Protein AF-A0A4U0XQZ5-F1 (afdb_monomer_lite)

Structure (mmCIF, N/CA/C/O backbone):
data_AF-A0A4U0XQZ5-F1
#
_entry.id   AF-A0A4U0XQZ5-F1
#
loop_
_atom_site.group_PDB
_atom_site.id
_atom_site.type_symbol
_atom_site.label_atom_id
_atom_site.label_alt_id
_atom_site.label_comp_id
_atom_site.label_asym_id
_atom_site.label_entity_id
_atom_site.label_seq_id
_atom_site.pdbx_PDB_ins_code
_atom_site.Cartn_x
_atom_site.Cartn_y
_atom_site.Cartn_z
_atom_site.occupancy
_atom_site.B_iso_or_equiv
_atom_site.auth_seq_id
_atom_site.auth_comp_id
_atom_site.auth_asym_id
_atom_site.auth_atom_id
_atom_site.pdbx_PDB_model_num
ATOM 1 N N . MET A 1 1 ? -35.070 -26.611 -81.012 1.00 46.72 1 MET A N 1
ATOM 2 C CA . MET A 1 1 ? -34.513 -25.276 -80.705 1.00 46.72 1 MET A CA 1
ATOM 3 C C . MET A 1 1 ? -33.963 -25.314 -79.289 1.00 46.72 1 MET A C 1
ATOM 5 O O . MET A 1 1 ? -34.609 -25.891 -78.426 1.00 46.72 1 MET A O 1
ATOM 9 N N . LEU A 1 2 ? -32.734 -24.833 -79.102 1.00 50.69 2 LEU A N 1
ATOM 10 C CA . LEU A 1 2 ? -31.907 -25.028 -77.909 1.00 50.69 2 LEU A CA 1
ATOM 11 C C . LEU A 1 2 ? -32.452 -24.249 -76.700 1.00 50.69 2 LEU A C 1
ATOM 13 O O . LEU A 1 2 ? -32.506 -23.024 -76.743 1.00 50.69 2 LEU A O 1
ATOM 17 N N . ALA A 1 3 ? -32.804 -24.942 -75.615 1.00 57.00 3 ALA A N 1
ATOM 18 C CA . ALA A 1 3 ? -33.006 -24.306 -74.317 1.00 57.00 3 ALA A CA 1
ATOM 19 C C . ALA A 1 3 ? -31.631 -24.125 -73.657 1.00 57.00 3 ALA A C 1
ATOM 21 O O . ALA A 1 3 ? -30.971 -25.090 -73.276 1.00 57.00 3 ALA A O 1
ATOM 22 N N . SER A 1 4 ? -31.164 -22.880 -73.602 1.00 61.91 4 SER A N 1
ATOM 23 C CA . SER A 1 4 ? -29.885 -22.492 -73.014 1.00 61.91 4 SER A CA 1
ATOM 24 C C . SER A 1 4 ? -29.875 -22.752 -71.507 1.00 61.91 4 SER A C 1
ATOM 26 O O . SER A 1 4 ? -30.567 -22.073 -70.749 1.00 61.91 4 SER A O 1
ATOM 28 N N . ASN A 1 5 ? -29.048 -23.702 -71.085 1.00 66.06 5 ASN A N 1
ATOM 29 C CA . ASN A 1 5 ? -28.718 -23.948 -69.690 1.00 66.06 5 ASN A CA 1
ATOM 30 C C . ASN A 1 5 ? -27.778 -22.828 -69.201 1.00 66.06 5 ASN A C 1
ATOM 32 O O . ASN A 1 5 ? -26.600 -22.817 -69.559 1.00 66.06 5 ASN A O 1
ATOM 36 N N . ARG A 1 6 ? -28.288 -21.849 -68.442 1.00 60.16 6 ARG A N 1
ATOM 37 C CA . ARG A 1 6 ? -27.446 -20.869 -67.731 1.00 60.16 6 ARG A CA 1
ATOM 38 C C . ARG A 1 6 ? -27.280 -21.329 -66.281 1.00 60.16 6 ARG A C 1
ATOM 40 O O . ARG A 1 6 ? -28.292 -21.436 -65.593 1.00 60.16 6 ARG A O 1
ATOM 47 N N . PRO A 1 7 ? -26.054 -21.583 -65.795 1.00 60.44 7 PRO A N 1
ATOM 48 C CA . PRO A 1 7 ? -25.845 -21.911 -64.394 1.00 60.44 7 PRO A CA 1
ATOM 49 C C . PRO A 1 7 ? -26.034 -20.648 -63.545 1.00 60.44 7 PRO A C 1
ATOM 51 O O . PRO A 1 7 ? -25.321 -19.658 -63.710 1.00 60.44 7 PRO A O 1
ATOM 54 N N . THR A 1 8 ? -27.012 -20.675 -62.642 1.00 65.81 8 THR A N 1
ATOM 55 C CA . THR A 1 8 ? -27.178 -19.662 -61.595 1.00 65.81 8 THR A CA 1
ATOM 56 C C . THR A 1 8 ? -25.996 -19.767 -60.636 1.00 65.81 8 THR A C 1
ATOM 58 O O . THR A 1 8 ? -25.887 -20.737 -59.889 1.00 65.81 8 THR A O 1
ATOM 61 N N . ILE A 1 9 ? -25.100 -18.779 -60.659 1.00 63.12 9 ILE A N 1
ATOM 62 C CA . ILE A 1 9 ? -24.044 -18.641 -59.654 1.00 63.12 9 ILE A CA 1
ATOM 63 C C . ILE A 1 9 ? -24.733 -18.235 -58.350 1.00 63.12 9 ILE A C 1
ATOM 65 O O . ILE A 1 9 ? -25.191 -17.102 -58.208 1.00 63.12 9 ILE A O 1
ATOM 69 N N . GLN A 1 10 ? -24.851 -19.173 -57.411 1.00 59.38 10 GLN A N 1
ATOM 70 C CA . GLN A 1 10 ? -25.203 -18.843 -56.035 1.00 59.38 10 GLN A CA 1
ATOM 71 C C . GLN A 1 10 ? -24.022 -18.064 -55.450 1.00 59.38 10 GLN A C 1
ATOM 73 O O . GLN A 1 10 ? -22.965 -18.634 -55.188 1.00 59.38 10 GLN A O 1
ATOM 78 N N . HIS A 1 11 ? -24.173 -16.746 -55.313 1.00 58.12 11 HIS A N 1
ATOM 79 C CA . HIS A 1 11 ? -23.221 -15.928 -54.574 1.00 58.12 11 HIS A CA 1
ATOM 80 C C . HIS A 1 11 ? -23.282 -16.391 -53.117 1.00 58.12 11 HIS A C 1
ATOM 82 O O . HIS A 1 11 ? -24.277 -16.164 -52.430 1.00 58.12 11 HIS A O 1
ATOM 88 N N . LEU A 1 12 ? -22.250 -17.116 -52.689 1.00 55.75 12 LEU A N 1
ATOM 89 C CA . LEU A 1 12 ? -22.050 -17.536 -51.312 1.00 55.75 12 LEU A CA 1
ATOM 90 C C . LEU A 1 12 ? -22.138 -16.276 -50.444 1.00 55.75 12 LEU A C 1
ATOM 92 O O . LEU A 1 12 ? -21.274 -15.404 -50.532 1.00 55.75 12 LEU A O 1
ATOM 96 N N . SER A 1 13 ? -23.211 -16.125 -49.668 1.00 57.44 13 SER A N 1
ATOM 97 C CA . SER A 1 13 ? -23.277 -15.080 -48.654 1.00 57.44 13 SER A CA 1
ATOM 98 C C . SER A 1 13 ? -22.209 -15.424 -47.626 1.00 57.44 13 SER A C 1
ATOM 100 O O . SER A 1 13 ? -22.426 -16.290 -46.774 1.00 57.44 13 SER A O 1
ATOM 102 N N . MET A 1 14 ? -21.037 -14.798 -47.762 1.00 52.25 14 MET A N 1
ATOM 103 C CA . MET A 1 14 ? -20.083 -14.698 -46.673 1.00 52.25 14 MET A CA 1
ATOM 104 C C . MET A 1 14 ? -20.870 -14.178 -45.481 1.00 52.25 14 MET A C 1
ATOM 106 O O . MET A 1 14 ? -21.420 -13.081 -45.491 1.00 52.25 14 MET A O 1
ATOM 110 N N . LEU A 1 15 ? -21.006 -15.044 -44.491 1.00 57.00 15 LEU A N 1
ATOM 111 C CA . LEU A 1 15 ? -21.394 -14.658 -43.158 1.00 57.00 15 LEU A CA 1
ATOM 112 C C . LEU A 1 15 ? -20.244 -13.753 -42.720 1.00 57.00 15 LEU A C 1
ATOM 114 O O . LEU A 1 15 ? -19.149 -14.255 -42.456 1.00 57.00 15 LEU A O 1
ATOM 118 N N . ASP A 1 16 ? -20.455 -12.439 -42.756 1.00 41.38 16 ASP A N 1
ATOM 119 C CA . ASP A 1 16 ? -19.508 -11.469 -42.228 1.00 41.38 16 ASP A CA 1
ATOM 120 C C . ASP A 1 16 ? -19.320 -11.777 -40.745 1.00 41.38 16 ASP A C 1
ATOM 122 O O . ASP A 1 16 ? -20.057 -11.329 -39.867 1.00 41.38 16 ASP A O 1
ATOM 126 N N . THR A 1 17 ? -18.316 -12.600 -40.463 1.00 52.41 17 THR A N 1
ATOM 127 C CA . THR A 1 17 ? -17.746 -12.717 -39.134 1.00 52.41 17 THR A CA 1
ATOM 128 C C . THR A 1 17 ? -16.914 -11.457 -38.979 1.00 52.41 17 THR A C 1
ATOM 130 O O . THR A 1 17 ? -15.704 -11.470 -39.186 1.00 52.41 17 THR A O 1
ATOM 133 N N . THR A 1 18 ? -17.570 -10.329 -38.693 1.00 52.06 18 THR A N 1
ATOM 134 C CA . THR A 1 18 ? -16.885 -9.119 -38.244 1.00 52.06 18 THR A CA 1
ATOM 135 C C . THR A 1 18 ? -16.298 -9.433 -36.874 1.00 52.06 18 THR A C 1
ATOM 137 O O . THR A 1 18 ? -16.897 -9.150 -35.835 1.00 52.06 18 THR A O 1
ATOM 140 N N . ALA A 1 19 ? -15.147 -10.106 -36.873 1.00 52.03 19 ALA A N 1
ATOM 141 C CA . ALA A 1 19 ? -14.290 -10.226 -35.715 1.00 52.03 19 ALA A CA 1
ATOM 142 C C . ALA A 1 19 ? -14.030 -8.800 -35.231 1.00 52.03 19 ALA A C 1
ATOM 144 O O . ALA A 1 19 ? -13.501 -7.965 -35.962 1.00 52.03 19 ALA A O 1
ATOM 145 N N . SER A 1 20 ? -14.520 -8.511 -34.030 1.00 48.00 20 SER A N 1
ATOM 146 C CA . SER A 1 20 ? -14.445 -7.211 -33.384 1.00 48.00 20 SER A CA 1
ATOM 147 C C . SER A 1 20 ? -12.990 -6.740 -33.315 1.00 48.00 20 SER A C 1
ATOM 149 O O . SER A 1 20 ? -12.259 -7.090 -32.390 1.00 48.00 20 SER A O 1
ATOM 151 N N . ALA A 1 21 ? -12.579 -5.915 -34.277 1.00 51.03 21 ALA A N 1
ATOM 152 C CA . ALA A 1 21 ? -11.371 -5.106 -34.216 1.00 51.03 21 ALA A CA 1
ATOM 153 C C . ALA A 1 21 ? -11.584 -3.984 -33.184 1.00 51.03 21 ALA A C 1
ATOM 155 O O . ALA A 1 21 ? -11.750 -2.817 -33.526 1.00 51.03 21 ALA A O 1
ATOM 156 N N . ALA A 1 22 ? -11.646 -4.350 -31.905 1.00 51.62 22 ALA A N 1
ATOM 157 C CA . ALA A 1 22 ? -11.826 -3.417 -30.801 1.00 51.62 22 ALA A CA 1
ATOM 158 C C . ALA A 1 22 ? -10.993 -3.860 -29.594 1.00 51.62 22 ALA A C 1
ATOM 160 O O . ALA A 1 22 ? -11.519 -4.438 -28.650 1.00 51.62 22 ALA A O 1
ATOM 161 N N . ALA A 1 23 ? -9.686 -3.596 -29.639 1.00 49.59 23 ALA A N 1
ATOM 162 C CA . ALA A 1 23 ? -8.821 -3.581 -28.455 1.00 49.59 23 ALA A CA 1
ATOM 163 C C . ALA A 1 23 ? -7.480 -2.874 -28.743 1.00 49.59 23 ALA A C 1
ATOM 165 O O . ALA A 1 23 ? -6.422 -3.423 -28.476 1.00 49.59 23 ALA A O 1
ATOM 166 N N . LYS A 1 24 ? -7.502 -1.662 -29.318 1.00 51.28 24 LYS A N 1
ATOM 167 C CA . LYS A 1 24 ? -6.286 -0.824 -29.435 1.00 51.28 24 LYS A CA 1
ATOM 168 C C . LYS A 1 24 ? -6.019 0.041 -28.197 1.00 51.28 24 LYS A C 1
ATOM 170 O O . LYS A 1 24 ? -5.052 0.780 -28.163 1.00 51.28 24 LYS A O 1
ATOM 175 N N . HIS A 1 25 ? -6.865 -0.061 -27.176 1.00 58.22 25 HIS A N 1
ATOM 176 C CA . HIS A 1 25 ? -6.693 0.647 -25.913 1.00 58.22 25 HIS A CA 1
ATOM 177 C C . HIS A 1 25 ? -6.644 -0.397 -24.805 1.00 58.22 25 HIS A C 1
ATOM 179 O O . HIS A 1 25 ? -7.537 -1.250 -24.722 1.00 58.22 25 HIS A O 1
ATOM 185 N N . ALA A 1 26 ? -5.589 -0.354 -23.988 1.00 64.81 26 ALA A N 1
ATOM 186 C CA . ALA A 1 26 ? -5.471 -1.184 -22.800 1.00 64.81 26 ALA A CA 1
ATOM 187 C C . ALA A 1 26 ? -6.781 -1.107 -22.002 1.00 64.81 26 ALA A C 1
ATOM 189 O O . ALA A 1 26 ? -7.315 -0.022 -21.766 1.00 64.81 26 ALA A O 1
ATOM 190 N N . ARG A 1 27 ? -7.342 -2.263 -21.628 1.00 70.81 27 ARG A N 1
ATOM 191 C CA . ARG A 1 27 ? -8.580 -2.296 -20.840 1.00 70.81 27 ARG A CA 1
ATOM 192 C C . ARG A 1 27 ? -8.330 -1.511 -19.545 1.00 70.81 27 ARG A C 1
ATOM 194 O O . ARG A 1 27 ? -7.345 -1.816 -18.868 1.00 70.81 27 ARG A O 1
ATOM 201 N N . PRO A 1 28 ? -9.179 -0.528 -19.194 1.00 76.19 28 PRO A N 1
ATOM 202 C CA . PRO A 1 28 ? -8.962 0.263 -17.994 1.00 76.19 28 PRO A CA 1
ATOM 203 C C . PRO A 1 28 ? -8.998 -0.646 -16.764 1.00 76.19 28 PRO A C 1
ATOM 205 O O . PRO A 1 28 ? -9.774 -1.606 -16.701 1.00 76.19 28 PRO A O 1
ATOM 208 N N . LEU A 1 29 ? -8.137 -0.344 -15.790 1.00 75.38 29 LEU A N 1
ATOM 209 C CA . LEU A 1 29 ? -8.115 -1.034 -14.504 1.00 75.38 29 LEU A CA 1
ATOM 210 C C . LEU A 1 29 ? -9.512 -0.990 -13.858 1.00 75.38 29 LEU A C 1
ATOM 212 O O . LEU A 1 29 ? -10.193 0.035 -13.952 1.00 75.38 29 LEU A O 1
ATOM 216 N N . PRO A 1 30 ? -9.941 -2.063 -13.168 1.00 75.94 30 PRO A N 1
ATOM 217 C CA . PRO A 1 30 ? -11.237 -2.079 -12.494 1.00 75.94 30 PRO A CA 1
ATOM 218 C C . PRO A 1 30 ? -11.328 -0.941 -11.463 1.00 75.94 30 PRO A C 1
ATOM 220 O O . PRO A 1 30 ? -10.299 -0.583 -10.879 1.00 75.94 30 PRO A O 1
ATOM 223 N N . PRO A 1 31 ? -12.520 -0.363 -11.221 1.00 79.56 31 PRO A N 1
ATOM 224 C CA . PRO A 1 31 ? -12.691 0.759 -10.295 1.00 79.56 31 PRO A CA 1
ATOM 225 C C . PRO A 1 31 ? -12.196 0.418 -8.881 1.00 79.56 31 PRO A C 1
ATOM 227 O O . PRO A 1 31 ? -12.209 -0.745 -8.474 1.00 79.56 31 PRO A O 1
ATOM 230 N N . ARG A 1 32 ? -11.728 1.437 -8.142 1.00 73.12 32 ARG A N 1
ATOM 231 C CA . ARG A 1 32 ? -11.185 1.264 -6.783 1.00 73.12 32 ARG A CA 1
ATOM 232 C C . ARG A 1 32 ? -12.274 0.683 -5.853 1.00 73.12 32 ARG A C 1
ATOM 234 O O . ARG A 1 32 ? -13.405 1.169 -5.893 1.00 73.12 32 ARG A O 1
ATOM 241 N N . PRO A 1 33 ? -11.958 -0.324 -5.018 1.00 74.00 33 PRO A N 1
ATOM 242 C CA . PRO A 1 33 ? -12.925 -0.890 -4.084 1.00 74.00 33 PRO A CA 1
ATOM 243 C C . PRO A 1 33 ? -13.295 0.131 -3.001 1.00 74.00 33 PRO A C 1
ATOM 245 O O . PRO A 1 33 ? -12.428 0.655 -2.302 1.00 74.00 33 PRO A O 1
ATOM 248 N N . THR A 1 34 ? -14.590 0.408 -2.852 1.00 77.69 34 THR A N 1
ATOM 249 C CA . THR A 1 34 ? -15.132 1.238 -1.770 1.00 77.69 34 THR A CA 1
ATOM 250 C C . THR A 1 34 ? -15.593 0.339 -0.628 1.00 77.69 34 THR A C 1
ATOM 252 O O . THR A 1 34 ? -16.426 -0.539 -0.844 1.00 77.69 34 THR A O 1
ATOM 255 N N . VAL A 1 35 ? -15.074 0.556 0.582 1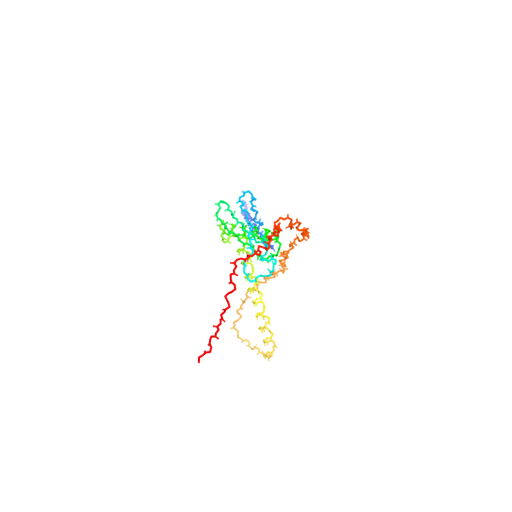.00 81.62 35 VAL A N 1
ATOM 256 C CA . VAL A 1 35 ? -15.528 -0.155 1.789 1.00 81.62 35 VAL A CA 1
ATOM 257 C C . VAL A 1 35 ? -16.508 0.739 2.539 1.00 81.62 35 VAL A C 1
ATOM 259 O O . VAL A 1 35 ? -16.232 1.924 2.732 1.00 81.62 35 VAL A O 1
ATOM 262 N N . ASN A 1 36 ? -17.641 0.178 2.961 1.00 86.69 36 ASN A N 1
ATOM 263 C CA . ASN A 1 36 ? -18.632 0.910 3.743 1.00 86.69 36 ASN A CA 1
ATOM 264 C C . ASN A 1 36 ? -18.076 1.244 5.130 1.00 86.69 36 ASN A C 1
ATOM 266 O O . ASN A 1 36 ? -17.488 0.396 5.798 1.00 86.69 36 ASN A O 1
ATOM 270 N N . GLU A 1 37 ? -18.328 2.461 5.605 1.00 84.44 37 GLU A N 1
ATOM 271 C CA . GLU A 1 37 ? -17.871 2.888 6.932 1.00 84.44 37 GLU A CA 1
ATOM 272 C C . GLU A 1 37 ? -18.582 2.139 8.069 1.00 84.44 37 GLU A C 1
ATOM 274 O O . GLU A 1 37 ? -18.009 1.954 9.137 1.00 84.44 37 GLU A O 1
ATOM 279 N N . SER A 1 38 ? -19.805 1.654 7.833 1.00 89.44 38 SER A N 1
ATOM 280 C CA . SER A 1 38 ? -20.595 0.908 8.823 1.00 89.44 38 SER A CA 1
ATOM 281 C C . SER A 1 38 ? -20.013 -0.463 9.178 1.00 89.44 38 SER A C 1
ATOM 283 O O . SER A 1 38 ? -20.299 -0.980 10.255 1.00 89.44 38 SER A O 1
ATOM 285 N N . ASP A 1 39 ? -19.187 -1.036 8.302 1.00 90.50 39 ASP A N 1
ATOM 286 C CA . ASP A 1 39 ? -18.604 -2.369 8.479 1.00 90.50 39 ASP A CA 1
ATOM 287 C C . ASP A 1 39 ? -17.207 -2.318 9.125 1.00 90.50 39 ASP A C 1
ATOM 289 O O . ASP A 1 39 ? -16.534 -3.347 9.255 1.00 90.50 39 ASP A O 1
ATOM 293 N N . ILE A 1 40 ? -16.744 -1.127 9.524 1.00 93.12 40 ILE A N 1
ATOM 294 C CA . ILE A 1 40 ? -15.391 -0.887 10.028 1.00 93.12 40 ILE A CA 1
ATOM 295 C C . ILE A 1 40 ? -15.433 -0.405 11.482 1.00 93.12 40 ILE A C 1
ATOM 297 O O . ILE A 1 40 ? -16.059 0.595 11.816 1.00 93.12 40 ILE A O 1
ATOM 301 N N . GLU A 1 41 ? -14.668 -1.073 12.342 1.00 94.19 41 GLU A N 1
ATOM 302 C CA . GLU A 1 41 ? -14.312 -0.576 13.671 1.00 94.19 41 GLU A CA 1
ATOM 303 C C . GLU A 1 41 ? -12.962 0.155 13.604 1.00 94.19 41 GLU A C 1
ATOM 305 O O . GLU A 1 41 ? -11.948 -0.429 13.205 1.00 94.19 41 GLU A O 1
ATOM 310 N N . GLU A 1 42 ? -12.938 1.426 14.014 1.00 94.38 42 GLU A N 1
ATOM 311 C CA . GLU A 1 42 ? -11.730 2.257 14.085 1.00 94.38 42 GLU A CA 1
ATOM 312 C C . GLU A 1 42 ? -11.221 2.376 15.529 1.00 94.38 42 GLU A C 1
ATOM 314 O O . GLU A 1 42 ? -11.970 2.701 16.452 1.00 94.38 42 GLU A O 1
ATOM 319 N N . ALA A 1 43 ? -9.924 2.137 15.726 1.00 94.50 43 ALA A N 1
ATOM 320 C CA . ALA A 1 43 ? -9.243 2.307 17.002 1.00 94.50 43 ALA A CA 1
ATOM 321 C C . ALA A 1 43 ? -7.940 3.096 16.828 1.00 94.50 43 ALA A C 1
ATOM 323 O O . ALA A 1 43 ? -7.120 2.798 15.956 1.00 94.50 43 ALA A O 1
ATOM 324 N N . PHE A 1 44 ? -7.716 4.074 17.707 1.00 93.75 44 PHE A N 1
ATOM 325 C CA . PHE A 1 44 ? -6.491 4.870 17.725 1.00 93.75 44 PHE A CA 1
ATOM 326 C C . PHE A 1 44 ? -5.496 4.312 18.731 1.00 93.75 44 PHE A C 1
ATOM 328 O O . PHE A 1 44 ? -5.798 4.117 19.909 1.00 93.75 44 PHE A O 1
ATOM 335 N N . LEU A 1 45 ? -4.282 4.080 18.255 1.00 91.44 45 LEU A N 1
ATOM 336 C CA . LEU A 1 45 ? -3.176 3.550 19.028 1.00 91.44 45 LEU A CA 1
ATOM 337 C C . LEU A 1 45 ? -2.061 4.591 19.114 1.00 91.44 45 LEU A C 1
ATOM 339 O O . LEU A 1 45 ? -1.886 5.459 18.255 1.00 91.44 45 LEU A O 1
ATOM 343 N N . ARG A 1 46 ? -1.261 4.484 20.170 1.00 89.94 46 ARG A N 1
ATOM 344 C CA . ARG A 1 46 ? 0.005 5.210 20.265 1.00 89.94 46 ARG A CA 1
ATOM 345 C C . ARG A 1 46 ? 1.039 4.500 19.403 1.00 89.94 46 ARG A C 1
ATOM 347 O O . ARG A 1 46 ? 1.099 3.269 19.410 1.00 89.94 46 ARG A O 1
ATOM 354 N N . GLY A 1 47 ? 1.835 5.276 18.670 1.00 84.81 47 GLY A N 1
ATOM 355 C CA . GLY A 1 47 ? 2.913 4.720 17.866 1.00 84.81 47 GLY A CA 1
ATOM 356 C C . GLY A 1 47 ? 3.909 3.956 18.738 1.00 84.81 47 GLY A C 1
ATOM 357 O O . GLY A 1 47 ? 4.158 4.326 19.886 1.00 84.81 47 GLY A O 1
ATOM 358 N N . SER A 1 48 ? 4.456 2.877 18.187 1.00 84.81 48 SER A N 1
ATOM 359 C CA . SER A 1 48 ? 5.509 2.083 18.824 1.00 84.81 48 SER A CA 1
ATOM 360 C C . SER A 1 48 ? 6.807 2.210 18.028 1.00 84.81 48 SER A C 1
ATOM 362 O O . SER A 1 48 ? 6.777 2.408 16.813 1.00 84.81 48 SER A O 1
ATOM 364 N N . GLY A 1 49 ? 7.946 2.096 18.713 1.00 86.12 49 GLY A N 1
ATOM 365 C CA . GLY A 1 49 ? 9.278 2.077 18.108 1.00 86.12 49 GLY A CA 1
ATOM 366 C C . GLY A 1 49 ? 10.171 3.268 18.481 1.00 86.12 49 GLY A C 1
ATOM 367 O O . GLY A 1 49 ? 9.755 4.161 19.228 1.00 86.12 49 GLY A O 1
ATOM 368 N N . PRO A 1 50 ? 11.426 3.280 17.987 1.00 81.88 50 PRO A N 1
ATOM 369 C CA . PRO A 1 50 ? 12.356 4.393 18.150 1.00 81.88 50 PRO A CA 1
ATOM 370 C C . PRO A 1 50 ? 11.857 5.598 17.342 1.00 81.88 50 PRO A C 1
ATOM 372 O O . PRO A 1 50 ? 12.272 5.851 16.218 1.00 81.88 50 PRO A O 1
ATOM 375 N N . GLY A 1 51 ? 10.890 6.311 17.911 1.00 78.62 51 GLY A N 1
ATOM 376 C CA . GLY A 1 51 ? 10.272 7.491 17.332 1.00 78.62 51 GLY A CA 1
ATOM 377 C C . GLY A 1 51 ? 10.565 8.750 18.139 1.00 78.62 51 GLY A C 1
ATOM 378 O O . GLY A 1 51 ? 10.873 8.706 19.333 1.00 78.62 51 GLY A O 1
ATOM 379 N N . GLY A 1 52 ? 10.421 9.903 17.487 1.00 83.88 52 GLY A N 1
ATOM 380 C CA . GLY A 1 52 ? 10.480 11.200 18.155 1.00 83.88 52 GLY A CA 1
ATOM 381 C C . GLY A 1 52 ? 9.332 11.412 19.149 1.00 83.88 52 GLY A C 1
ATOM 382 O O . GLY A 1 52 ? 8.421 10.592 19.293 1.00 83.88 52 GLY A O 1
ATOM 383 N N . GLN A 1 53 ? 9.333 12.574 19.808 1.00 83.88 53 GLN A N 1
ATOM 384 C CA . GLN A 1 53 ? 8.303 12.922 20.794 1.00 83.88 53 GLN A CA 1
ATOM 385 C C . GLN A 1 53 ? 6.874 12.817 20.242 1.00 83.88 53 GLN A C 1
ATOM 387 O O . GLN A 1 53 ? 5.980 12.447 20.993 1.00 83.88 53 GLN A O 1
ATOM 392 N N . LYS A 1 54 ? 6.655 13.110 18.951 1.00 82.88 54 LYS A N 1
ATOM 393 C CA . LYS A 1 54 ? 5.318 13.104 18.340 1.00 82.88 54 LYS A CA 1
ATOM 394 C C . LYS A 1 54 ? 4.718 11.696 18.238 1.00 82.88 54 LYS A C 1
ATOM 396 O O . LYS A 1 54 ? 3.594 11.503 18.693 1.00 82.88 54 LYS A O 1
ATOM 401 N N . ILE A 1 55 ? 5.489 10.722 17.744 1.00 85.19 55 ILE A N 1
ATOM 402 C CA . ILE A 1 55 ? 5.086 9.304 17.610 1.00 85.19 55 ILE A CA 1
ATOM 403 C C . ILE A 1 55 ? 4.741 8.719 18.980 1.00 85.19 55 ILE A C 1
ATOM 405 O O . ILE A 1 55 ? 3.729 8.050 19.166 1.00 85.19 55 ILE A O 1
ATOM 409 N N . ASN A 1 56 ? 5.589 9.036 19.956 1.00 86.50 56 ASN A N 1
ATOM 410 C CA . ASN A 1 56 ? 5.481 8.520 21.301 1.00 86.50 56 ASN A CA 1
ATOM 411 C C . ASN A 1 56 ? 4.573 9.349 22.195 1.00 86.50 56 ASN A C 1
ATOM 413 O O . ASN A 1 56 ? 4.564 9.050 23.368 1.00 86.50 56 ASN A O 1
ATOM 417 N N . LYS A 1 57 ? 3.851 10.381 21.768 1.00 84.25 57 LYS A N 1
ATOM 418 C CA . LYS A 1 57 ? 2.919 11.113 22.661 1.00 84.25 57 LYS A CA 1
ATOM 419 C C . LYS A 1 57 ? 1.512 11.182 22.098 1.00 84.25 57 LYS A C 1
ATOM 421 O O . LYS A 1 57 ? 0.560 11.145 22.867 1.00 84.25 57 LYS A O 1
ATOM 426 N N . THR A 1 58 ? 1.405 11.220 20.780 1.00 87.31 58 THR A N 1
ATOM 427 C CA . THR A 1 58 ? 0.143 11.375 20.064 1.00 87.31 58 THR A CA 1
ATOM 428 C C . THR A 1 58 ? -0.382 10.001 19.669 1.00 87.31 58 THR A C 1
ATOM 430 O O . THR A 1 58 ? 0.378 9.158 19.187 1.00 87.31 58 THR A O 1
ATOM 433 N N . SER A 1 59 ? -1.680 9.759 19.841 1.00 89.25 59 SER A N 1
ATOM 434 C CA . SER A 1 59 ? -2.356 8.563 19.328 1.00 89.25 59 SER A CA 1
ATOM 435 C C . SER A 1 59 ? -2.672 8.722 17.838 1.00 89.25 59 SER A C 1
ATOM 437 O O . SER A 1 59 ? -3.829 8.867 17.453 1.00 89.25 59 SER A O 1
ATOM 439 N N . CYS A 1 60 ? -1.628 8.770 17.006 1.00 89.38 60 CYS A N 1
ATOM 440 C CA . CYS A 1 60 ? -1.759 8.970 15.561 1.00 89.38 60 CYS A CA 1
ATOM 441 C C . CYS A 1 60 ? -1.810 7.663 14.757 1.00 89.38 60 CYS A C 1
ATOM 443 O O . CYS A 1 60 ? -2.145 7.705 13.576 1.00 89.38 60 CYS A O 1
ATOM 445 N N . ALA A 1 61 ? -1.455 6.518 15.352 1.00 91.94 61 ALA A N 1
ATOM 446 C CA . ALA A 1 61 ? -1.525 5.232 14.666 1.00 91.94 61 ALA A CA 1
ATOM 447 C C . ALA A 1 61 ? -2.982 4.760 14.610 1.00 91.94 61 ALA A C 1
ATOM 449 O O . ALA A 1 61 ? -3.698 4.830 15.609 1.00 91.94 61 ALA A O 1
ATOM 450 N N . VAL A 1 62 ? -3.415 4.268 13.452 1.00 94.44 62 VAL A N 1
ATOM 451 C CA . VAL A 1 62 ? -4.804 3.850 13.221 1.00 94.44 62 VAL A CA 1
ATOM 452 C C . VAL A 1 62 ? -4.846 2.341 13.038 1.00 94.44 62 VAL A C 1
ATOM 454 O O . VAL A 1 62 ? -4.068 1.769 12.271 1.00 94.44 62 VAL A O 1
ATOM 457 N N . GLN A 1 63 ? -5.755 1.687 13.750 1.00 95.44 63 GLN A N 1
ATOM 458 C CA . GLN A 1 63 ? -6.106 0.292 13.557 1.00 95.44 63 GLN A CA 1
ATOM 459 C C . GLN A 1 63 ? -7.546 0.221 13.058 1.00 95.44 63 GLN A C 1
ATOM 461 O O . GLN A 1 63 ? -8.457 0.678 13.740 1.00 95.44 63 GLN A O 1
ATOM 466 N N . LEU A 1 64 ? -7.741 -0.372 11.884 1.00 95.50 64 LEU A N 1
ATOM 467 C CA . LEU A 1 64 ? -9.060 -0.646 11.326 1.00 95.50 64 LEU A CA 1
ATOM 468 C C . LEU A 1 64 ? -9.327 -2.143 11.374 1.00 95.50 64 LEU A C 1
ATOM 470 O O . LEU A 1 64 ? -8.460 -2.948 11.018 1.00 95.50 64 LEU A O 1
ATOM 474 N N . LYS A 1 65 ? -10.531 -2.513 11.799 1.00 95.31 65 LYS A N 1
ATOM 475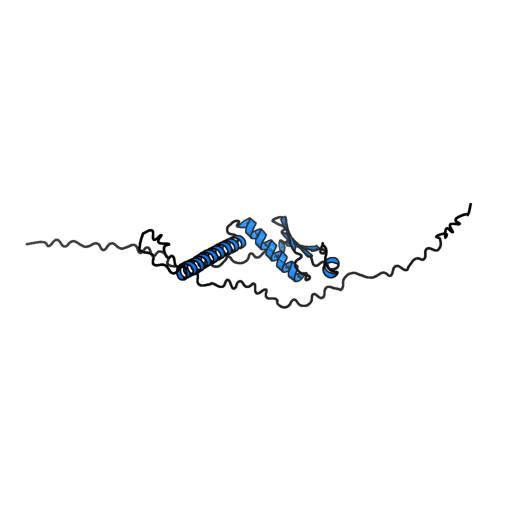 C CA . LYS A 1 65 ? -11.021 -3.887 11.769 1.00 95.31 65 LYS A CA 1
ATOM 476 C C . LYS A 1 65 ? -12.291 -3.950 10.937 1.00 95.31 65 LYS A C 1
ATOM 478 O O . LYS A 1 65 ? -13.251 -3.253 11.231 1.00 95.31 65 LYS A O 1
ATOM 483 N N . HIS A 1 66 ? -12.300 -4.805 9.925 1.00 94.94 66 HIS A N 1
ATOM 484 C CA . HIS A 1 66 ? -13.499 -5.085 9.150 1.00 94.94 66 HIS A CA 1
ATOM 485 C C . HIS A 1 66 ? -14.317 -6.159 9.866 1.00 94.94 66 HIS A C 1
ATOM 487 O O . HIS A 1 66 ? -13.824 -7.265 10.100 1.00 94.94 66 HIS A O 1
ATOM 493 N N . LEU A 1 67 ? -15.546 -5.826 10.245 1.00 93.00 67 LEU A N 1
ATOM 494 C CA . LEU A 1 67 ? -16.436 -6.686 11.019 1.00 93.00 67 LEU A CA 1
ATOM 495 C C . LEU A 1 67 ? -16.783 -8.006 10.316 1.00 93.00 67 LEU A C 1
ATOM 497 O O . LEU A 1 67 ? -16.598 -9.052 10.943 1.00 93.00 67 LEU A O 1
ATOM 501 N N . PRO A 1 68 ? -17.231 -8.019 9.044 1.00 91.88 68 PRO A N 1
ATOM 502 C CA . PRO A 1 68 ? -17.705 -9.255 8.428 1.00 91.88 68 PRO A CA 1
ATOM 503 C C . PRO A 1 68 ? -16.566 -10.202 8.026 1.00 91.88 68 PRO A C 1
ATOM 505 O O . PRO A 1 68 ? -16.739 -11.415 8.106 1.00 91.88 68 PRO A O 1
ATOM 508 N N . THR A 1 69 ? -15.387 -9.689 7.644 1.00 91.00 69 THR A N 1
ATOM 509 C CA . THR A 1 69 ? -14.228 -10.547 7.303 1.00 91.00 69 THR A CA 1
ATOM 510 C C . THR A 1 69 ? -13.286 -10.798 8.482 1.00 91.00 69 THR A C 1
ATOM 512 O O . THR A 1 69 ? -12.406 -11.651 8.394 1.00 91.00 69 THR A O 1
ATOM 515 N N . GLY A 1 70 ? -13.421 -10.052 9.583 1.00 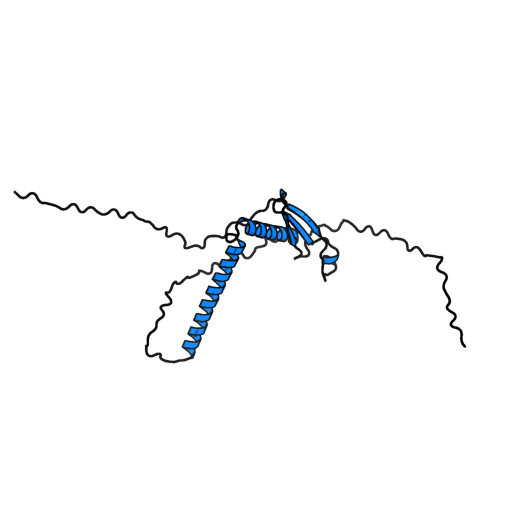92.31 70 GLY A N 1
ATOM 516 C CA . GLY A 1 70 ? -12.527 -10.128 10.742 1.00 92.31 70 GLY A CA 1
ATOM 517 C C . GLY A 1 70 ? -11.101 -9.626 10.480 1.00 92.31 70 GLY A C 1
ATOM 518 O O . GLY A 1 70 ? -10.215 -9.829 11.311 1.00 92.31 70 GLY A O 1
ATOM 519 N N . MET A 1 71 ? -10.847 -8.984 9.335 1.00 92.44 71 MET A N 1
ATOM 520 C CA . MET A 1 71 ? -9.512 -8.525 8.956 1.00 92.44 71 MET A CA 1
ATOM 521 C C . MET A 1 71 ? -9.110 -7.283 9.735 1.00 92.44 71 MET A C 1
ATOM 523 O O . MET A 1 71 ? -9.887 -6.344 9.877 1.00 92.44 71 MET A O 1
ATOM 527 N N . VAL A 1 72 ? -7.860 -7.261 10.191 1.00 95.06 72 VAL A N 1
ATOM 528 C CA . VAL A 1 72 ? -7.307 -6.158 10.974 1.00 95.06 72 VAL A CA 1
ATOM 529 C C . VAL A 1 72 ? -6.110 -5.565 10.242 1.00 95.06 72 VAL A C 1
ATOM 531 O O . VAL A 1 72 ? -5.158 -6.267 9.897 1.00 95.06 72 VAL A O 1
ATOM 534 N N . VAL A 1 73 ? -6.141 -4.254 10.027 1.00 94.94 73 VAL A N 1
ATOM 535 C CA . VAL A 1 73 ? -5.069 -3.480 9.397 1.00 94.94 73 VAL A CA 1
ATOM 536 C C . VAL A 1 73 ? -4.604 -2.405 10.365 1.00 94.94 73 VAL A C 1
ATOM 538 O O . VAL A 1 73 ? -5.406 -1.784 11.054 1.00 94.94 73 VAL A O 1
ATOM 541 N N . LYS A 1 74 ? -3.290 -2.198 10.435 1.00 94.69 74 LYS A N 1
ATOM 542 C CA . LYS A 1 74 ? -2.664 -1.131 11.216 1.00 94.69 74 LYS A CA 1
ATOM 543 C C . LYS A 1 74 ? -1.865 -0.253 10.263 1.00 94.69 74 LYS A C 1
ATOM 545 O O . LYS A 1 74 ? -1.127 -0.798 9.445 1.00 94.69 74 LYS A O 1
ATOM 550 N N . SER A 1 75 ? -1.999 1.063 10.386 1.00 93.38 75 SER A N 1
ATOM 551 C CA . SER A 1 75 ? -1.195 2.038 9.646 1.00 93.38 75 SER A CA 1
ATOM 552 C C . SER A 1 75 ? -0.559 3.052 10.597 1.00 93.38 75 SER A C 1
ATOM 554 O O . SER A 1 75 ? -1.213 3.583 11.500 1.00 93.38 75 SER A O 1
ATOM 556 N N . GLN A 1 76 ? 0.739 3.281 10.402 1.00 91.19 76 GLN A N 1
ATOM 557 C CA . GLN A 1 76 ? 1.569 4.244 11.128 1.00 91.19 76 GLN A CA 1
ATOM 558 C C . GLN A 1 76 ? 2.624 4.792 10.154 1.00 91.19 76 GLN A C 1
ATOM 560 O O . GLN A 1 76 ? 3.819 4.560 10.323 1.00 91.19 76 GLN A O 1
ATOM 565 N N . GLU A 1 77 ? 2.175 5.450 9.090 1.00 89.31 77 GLU A N 1
ATOM 566 C CA . GLU A 1 77 ? 3.064 5.956 8.040 1.00 89.31 77 GLU A CA 1
ATOM 567 C C . GLU A 1 77 ? 3.439 7.413 8.291 1.00 89.31 77 GLU A C 1
ATOM 569 O O . GLU A 1 77 ? 4.609 7.789 8.213 1.00 89.31 77 GLU A O 1
ATOM 574 N N . THR A 1 78 ? 2.463 8.226 8.695 1.00 89.06 78 THR A N 1
ATOM 575 C CA . THR A 1 78 ? 2.679 9.651 8.923 1.00 89.06 78 THR A CA 1
ATOM 576 C C . THR A 1 78 ? 2.328 10.073 10.344 1.00 89.06 78 THR A C 1
ATOM 578 O O . THR A 1 78 ? 1.856 9.309 11.191 1.00 89.06 78 THR A O 1
ATOM 581 N N . ARG A 1 79 ? 2.627 11.339 10.637 1.00 85.94 79 ARG A N 1
ATOM 582 C CA . ARG A 1 79 ? 2.352 11.977 11.927 1.00 85.94 79 ARG A CA 1
ATOM 583 C C . ARG A 1 79 ? 0.915 12.503 12.052 1.00 85.94 79 ARG A C 1
ATOM 585 O O . ARG A 1 79 ? 0.613 13.073 13.099 1.00 85.94 79 ARG A O 1
ATOM 592 N N . SER A 1 80 ? 0.114 12.405 10.986 1.00 88.44 80 SER A N 1
ATOM 593 C CA . SER A 1 80 ? -1.271 12.883 10.907 1.00 88.44 80 SER A CA 1
ATOM 594 C C . SER A 1 80 ? -2.241 11.707 11.033 1.00 88.44 80 SER A C 1
ATOM 596 O O . SER A 1 80 ? -2.024 10.657 10.423 1.00 88.44 80 SER A O 1
ATOM 598 N N . ARG A 1 81 ? -3.298 11.851 11.839 1.00 89.88 81 ARG A N 1
ATOM 599 C CA . ARG A 1 81 ? -4.254 10.762 12.093 1.00 89.88 81 ARG A CA 1
ATOM 600 C C . ARG A 1 81 ? -5.195 10.567 10.905 1.00 89.88 81 ARG A C 1
ATOM 602 O O . ARG A 1 81 ? -5.409 9.432 10.484 1.00 89.88 81 ARG A O 1
ATOM 609 N N . THR A 1 82 ? -5.712 11.652 10.339 1.00 91.56 82 THR A N 1
ATOM 610 C CA . THR A 1 82 ? -6.520 11.692 9.102 1.00 91.56 82 THR A CA 1
ATOM 611 C C . THR A 1 82 ? -5.833 10.983 7.941 1.00 91.56 82 THR A C 1
ATOM 613 O O . THR A 1 82 ? -6.440 10.126 7.296 1.00 91.56 82 THR A O 1
ATOM 616 N N . GLN A 1 83 ? -4.557 11.286 7.705 1.00 90.69 83 GLN A N 1
ATOM 617 C CA . GLN A 1 83 ? -3.783 10.670 6.631 1.00 90.69 83 GLN A CA 1
ATOM 618 C C . GLN A 1 83 ? -3.583 9.171 6.888 1.00 90.69 83 GLN A C 1
ATOM 620 O O . GLN A 1 83 ? -3.861 8.352 6.012 1.00 90.69 83 GLN A O 1
ATOM 625 N N . ASN A 1 84 ? -3.221 8.786 8.117 1.00 92.44 84 ASN A N 1
ATOM 626 C CA . ASN A 1 84 ? -3.122 7.372 8.491 1.00 92.44 84 ASN A CA 1
ATOM 627 C C . ASN A 1 84 ? -4.465 6.634 8.346 1.00 92.44 84 ASN A C 1
ATOM 629 O O . ASN A 1 84 ? -4.473 5.465 7.964 1.00 92.44 84 ASN A O 1
ATOM 633 N N . ARG A 1 85 ? -5.600 7.302 8.590 1.00 91.88 85 ARG A N 1
ATOM 634 C CA . ARG A 1 85 ? -6.949 6.757 8.371 1.00 91.88 85 ARG A CA 1
ATOM 635 C C . ARG A 1 85 ? -7.241 6.541 6.884 1.00 91.88 85 ARG A C 1
ATOM 637 O O . ARG A 1 85 ? -7.710 5.462 6.526 1.00 91.88 85 ARG A O 1
ATOM 644 N N . LYS A 1 86 ? -6.925 7.513 6.014 1.00 92.19 86 LYS A N 1
ATOM 645 C CA . LYS A 1 86 ? -7.047 7.375 4.545 1.00 92.19 86 LYS A CA 1
ATOM 646 C C . LYS A 1 86 ? -6.221 6.180 4.044 1.00 92.19 86 LYS A C 1
ATOM 648 O O . LYS A 1 86 ? -6.760 5.291 3.383 1.00 92.19 86 LYS A O 1
ATOM 653 N N . ILE A 1 87 ? -4.954 6.100 4.457 1.00 92.44 87 ILE A N 1
ATOM 654 C CA . ILE A 1 87 ? -4.044 5.000 4.107 1.00 92.44 87 ILE A CA 1
ATOM 655 C C . ILE A 1 87 ? -4.578 3.654 4.615 1.00 92.44 87 ILE A C 1
ATOM 657 O O . ILE A 1 87 ? -4.627 2.676 3.870 1.00 92.44 87 ILE A O 1
ATOM 661 N N . ALA A 1 88 ? -5.015 3.581 5.876 1.00 93.38 88 ALA A N 1
ATOM 662 C CA . ALA A 1 88 ? -5.522 2.340 6.454 1.00 93.38 88 ALA A CA 1
ATOM 663 C C . ALA A 1 88 ? -6.760 1.817 5.709 1.00 93.38 88 ALA A C 1
ATOM 665 O O . ALA A 1 88 ? -6.850 0.612 5.471 1.00 93.38 88 ALA A O 1
ATOM 666 N N . ARG A 1 89 ? -7.685 2.702 5.302 1.00 92.31 89 ARG A N 1
ATOM 667 C CA . ARG A 1 89 ? -8.862 2.324 4.499 1.00 92.31 89 ARG A CA 1
ATOM 668 C C . ARG A 1 89 ? -8.463 1.778 3.136 1.00 92.31 89 ARG A C 1
ATOM 670 O O . ARG A 1 89 ? -8.984 0.742 2.737 1.00 92.31 89 ARG A O 1
ATOM 677 N N . ARG A 1 90 ? -7.515 2.430 2.458 1.00 89.88 90 ARG A N 1
ATOM 678 C CA . ARG A 1 90 ? -6.984 1.968 1.169 1.00 89.88 90 ARG A CA 1
ATOM 679 C C . ARG A 1 90 ? -6.409 0.556 1.279 1.00 89.88 90 ARG A C 1
ATOM 681 O O . ARG A 1 90 ? -6.819 -0.333 0.541 1.00 89.88 90 ARG A O 1
ATOM 688 N N . ILE A 1 91 ? -5.525 0.330 2.252 1.00 91.94 91 ILE A N 1
ATOM 689 C CA . ILE A 1 91 ? -4.907 -0.984 2.479 1.00 91.94 91 ILE A CA 1
ATOM 690 C C . ILE A 1 91 ? -5.966 -2.036 2.835 1.00 91.94 91 ILE A C 1
ATOM 692 O O . ILE A 1 91 ? -5.869 -3.185 2.405 1.00 91.94 91 ILE A O 1
ATOM 696 N N . LEU A 1 92 ? -6.969 -1.675 3.640 1.00 92.31 92 LEU A N 1
ATOM 697 C CA . LEU A 1 92 ? -8.058 -2.582 3.992 1.00 92.31 92 LEU A CA 1
ATOM 698 C C . LEU A 1 92 ? -8.876 -2.978 2.755 1.00 92.31 92 LEU A C 1
ATOM 700 O O . LEU A 1 92 ? -9.121 -4.166 2.558 1.00 92.31 92 LEU A O 1
ATOM 704 N N . ALA A 1 93 ? -9.231 -2.012 1.909 1.00 90.25 93 ALA A N 1
ATOM 705 C CA . ALA A 1 93 ? -9.984 -2.237 0.680 1.00 90.25 93 ALA A CA 1
ATOM 706 C C . ALA A 1 93 ? -9.225 -3.140 -0.305 1.00 90.25 93 ALA A C 1
ATOM 708 O O . ALA A 1 93 ? -9.786 -4.106 -0.816 1.00 90.25 93 ALA A O 1
ATOM 709 N N . GLU A 1 94 ? -7.929 -2.886 -0.506 1.00 89.06 94 GLU A N 1
ATOM 710 C CA . GLU A 1 94 ? -7.058 -3.715 -1.350 1.00 89.06 94 GLU A CA 1
ATOM 711 C C . GLU A 1 94 ? -6.965 -5.161 -0.839 1.00 89.06 94 GLU A C 1
ATOM 713 O O . GLU A 1 94 ? -6.980 -6.111 -1.621 1.00 89.06 94 GLU A O 1
ATOM 718 N N . LYS A 1 95 ? -6.892 -5.344 0.485 1.00 90.00 95 LYS A N 1
ATOM 719 C CA . LYS A 1 95 ? -6.845 -6.672 1.106 1.00 90.00 95 LYS A CA 1
ATOM 720 C C . LYS A 1 95 ? -8.162 -7.435 0.983 1.00 90.00 95 LYS A C 1
ATOM 722 O O . LYS A 1 95 ? -8.123 -8.641 0.750 1.00 90.00 95 LYS A O 1
ATOM 727 N N . ILE A 1 96 ? -9.296 -6.755 1.150 1.00 89.50 96 ILE A N 1
ATOM 728 C CA . ILE A 1 96 ? -10.625 -7.353 0.962 1.00 89.50 96 ILE A CA 1
ATOM 729 C C . ILE A 1 96 ? -10.789 -7.776 -0.498 1.00 89.50 96 ILE A C 1
ATOM 731 O O . ILE A 1 96 ? -11.115 -8.928 -0.766 1.00 89.50 96 ILE A O 1
ATOM 735 N N . GLU A 1 97 ? -10.463 -6.895 -1.444 1.00 88.38 97 GLU A N 1
ATOM 736 C CA . GLU A 1 97 ? -10.566 -7.208 -2.869 1.00 88.38 97 GLU A CA 1
ATOM 737 C C . GLU A 1 97 ? -9.672 -8.390 -3.267 1.00 88.38 97 GLU A C 1
ATOM 739 O O . GLU A 1 97 ? -10.092 -9.257 -4.033 1.00 88.38 97 GLU A O 1
ATOM 744 N N . LEU A 1 98 ? -8.449 -8.454 -2.736 1.00 88.19 98 LEU A N 1
ATOM 745 C CA . LEU A 1 98 ? -7.555 -9.584 -2.970 1.00 88.19 98 LEU A CA 1
ATOM 746 C C . LEU A 1 98 ? -8.155 -10.902 -2.463 1.00 88.19 98 LEU A C 1
ATOM 748 O O . LEU A 1 98 ? -7.974 -11.936 -3.099 1.00 88.19 98 LEU A O 1
ATOM 752 N N . MET A 1 99 ? -8.875 -10.873 -1.341 1.00 86.81 99 MET A N 1
ATOM 753 C CA . MET A 1 99 ? -9.547 -12.054 -0.801 1.00 86.81 99 MET A CA 1
ATOM 754 C C . MET A 1 99 ? -10.759 -12.468 -1.647 1.00 86.81 99 MET A C 1
ATOM 756 O O . MET A 1 99 ? -10.954 -13.659 -1.872 1.00 86.81 99 MET A O 1
ATOM 760 N N . GLU A 1 100 ? -11.554 -11.509 -2.124 1.00 85.38 100 GLU A N 1
ATOM 761 C CA . GLU A 1 100 ? -12.777 -11.771 -2.895 1.00 85.38 100 GLU A CA 1
ATOM 762 C C . GLU A 1 100 ? -12.500 -12.175 -4.348 1.00 85.38 100 GLU A C 1
ATOM 764 O O . GLU A 1 100 ? -13.123 -13.101 -4.863 1.00 85.38 100 GLU A O 1
ATOM 769 N N . LYS A 1 101 ? -11.567 -11.484 -5.016 1.00 84.56 101 LYS A N 1
ATOM 770 C CA . LYS A 1 101 ? -11.295 -11.628 -6.458 1.00 84.56 101 LYS A CA 1
ATOM 771 C C . LYS A 1 101 ? -10.002 -12.382 -6.770 1.00 84.56 101 LYS A C 1
ATOM 773 O O . LYS A 1 101 ? -9.769 -12.751 -7.920 1.00 84.56 101 LYS A O 1
ATOM 778 N N . GLY A 1 102 ? -9.128 -12.595 -5.783 1.00 84.44 102 GLY A N 1
ATOM 779 C CA . GLY A 1 102 ? -7.871 -13.329 -5.953 1.00 84.44 102 GLY A CA 1
ATOM 780 C C . GLY A 1 102 ? -6.997 -12.767 -7.089 1.00 84.44 102 GLY A C 1
ATOM 781 O O . GLY A 1 102 ? -6.556 -11.615 -7.001 1.00 84.44 102 GLY A O 1
ATOM 782 N N . PRO A 1 103 ? -6.723 -13.545 -8.158 1.00 76.94 103 PRO A N 1
ATOM 783 C CA . PRO A 1 103 ? -5.865 -13.116 -9.267 1.00 76.94 103 PRO A CA 1
ATOM 784 C C . PRO A 1 103 ? -6.461 -11.978 -10.109 1.00 76.94 103 PRO A C 1
ATOM 786 O O . PRO A 1 103 ? -5.711 -11.273 -10.779 1.00 76.94 103 PRO A O 1
ATOM 789 N N . GLU A 1 104 ? -7.779 -11.769 -10.062 1.00 77.69 104 GLU A N 1
ATOM 790 C CA . GLU A 1 104 ? -8.464 -10.687 -10.784 1.00 77.69 104 GLU A CA 1
ATOM 791 C C . GLU A 1 104 ? -8.487 -9.367 -10.001 1.00 77.69 104 GLU A C 1
ATOM 793 O O . GLU A 1 104 ? -9.035 -8.365 -10.463 1.00 77.69 104 GLU A O 1
ATOM 798 N N . SER A 1 105 ? -7.908 -9.348 -8.798 1.00 80.75 105 SER A N 1
ATOM 799 C CA . SER A 1 105 ? -7.829 -8.134 -7.988 1.00 80.75 105 SER A CA 1
ATOM 800 C C . SER A 1 105 ? -7.028 -7.036 -8.692 1.00 80.75 105 SER A C 1
ATOM 802 O O . SER A 1 105 ? -6.054 -7.293 -9.411 1.00 80.75 105 SER A O 1
ATOM 804 N N . ARG A 1 106 ? -7.409 -5.773 -8.454 1.00 81.06 106 ARG A N 1
ATOM 805 C CA . ARG A 1 106 ? -6.742 -4.604 -9.047 1.00 81.06 106 ARG A CA 1
ATOM 806 C C . ARG A 1 106 ? -5.245 -4.598 -8.742 1.00 81.06 106 ARG A C 1
ATOM 808 O O . ARG A 1 106 ? -4.449 -4.254 -9.610 1.00 81.06 106 ARG A O 1
ATOM 815 N N . THR A 1 107 ? -4.853 -4.991 -7.531 1.00 82.12 107 THR A N 1
ATOM 816 C CA . THR A 1 107 ? -3.449 -5.048 -7.094 1.00 82.12 107 THR A CA 1
ATOM 817 C C . THR A 1 107 ? -2.636 -6.051 -7.909 1.00 82.12 107 THR A C 1
ATOM 819 O O . THR A 1 107 ? -1.540 -5.721 -8.365 1.00 82.12 107 THR A O 1
ATOM 822 N N . MET A 1 108 ? -3.187 -7.239 -8.164 1.00 83.56 108 MET A N 1
ATOM 823 C CA . MET A 1 108 ? -2.548 -8.274 -8.977 1.00 83.56 108 MET A CA 1
ATOM 824 C C . MET A 1 108 ? -2.467 -7.870 -10.449 1.00 83.56 108 MET A C 1
ATOM 826 O O . MET A 1 108 ? -1.415 -8.035 -11.067 1.00 83.56 108 MET A O 1
ATOM 830 N N . LEU A 1 109 ? -3.522 -7.257 -10.991 1.00 83.25 109 LEU A N 1
ATOM 831 C CA . LEU A 1 109 ? -3.521 -6.712 -12.350 1.00 83.25 109 LEU A CA 1
ATOM 832 C C . LEU A 1 109 ? -2.470 -5.604 -12.507 1.00 83.25 109 LEU A C 1
ATOM 834 O O . LEU A 1 109 ? -1.652 -5.657 -13.426 1.00 83.25 109 LEU A O 1
ATOM 838 N N . LYS A 1 110 ? -2.415 -4.649 -11.567 1.00 83.50 110 LYS A N 1
ATOM 839 C CA . LYS A 1 110 ? -1.373 -3.610 -11.527 1.00 83.50 110 LYS A CA 1
ATOM 840 C C . LYS A 1 110 ? 0.027 -4.224 -11.443 1.00 83.50 110 LYS A C 1
ATOM 842 O O . LYS A 1 110 ? 0.936 -3.791 -12.150 1.00 83.50 110 LYS A O 1
ATOM 847 N N . ALA A 1 111 ? 0.221 -5.245 -10.609 1.00 85.56 111 ALA A N 1
ATOM 848 C CA . ALA A 1 111 ? 1.503 -5.934 -10.487 1.00 85.56 111 ALA A CA 1
ATOM 849 C C . ALA A 1 111 ? 1.906 -6.642 -11.792 1.00 85.56 111 ALA A C 1
ATOM 851 O O . ALA A 1 111 ? 3.054 -6.517 -12.220 1.00 85.56 111 ALA A O 1
ATOM 852 N N . ALA A 1 112 ? 0.970 -7.322 -12.459 1.00 86.25 112 ALA A N 1
ATOM 853 C CA . ALA A 1 112 ? 1.205 -7.988 -13.737 1.00 86.25 112 ALA A CA 1
ATOM 854 C C . ALA A 1 112 ? 1.592 -6.987 -14.837 1.00 86.25 112 ALA A C 1
ATOM 856 O O . ALA A 1 112 ? 2.583 -7.199 -15.539 1.00 86.25 112 ALA A O 1
ATOM 857 N N . VAL A 1 113 ? 0.885 -5.855 -14.926 1.00 85.62 113 VAL A N 1
ATOM 858 C CA . VAL A 1 113 ? 1.218 -4.762 -15.854 1.00 85.62 113 VAL A CA 1
ATOM 859 C C . VAL A 1 113 ? 2.618 -4.216 -15.569 1.00 85.62 113 VAL A C 1
ATOM 861 O O . VAL A 1 113 ? 3.416 -4.059 -16.493 1.00 85.62 113 VAL A O 1
ATOM 864 N N . ARG A 1 114 ? 2.975 -3.997 -14.296 1.00 83.94 114 ARG A N 1
ATOM 865 C CA . ARG A 1 114 ? 4.324 -3.546 -13.910 1.00 83.94 114 ARG A CA 1
ATOM 866 C C . ARG A 1 114 ? 5.415 -4.540 -14.309 1.00 83.94 114 ARG A C 1
ATOM 868 O O . ARG A 1 114 ? 6.473 -4.119 -14.778 1.00 83.94 114 ARG A O 1
ATOM 875 N N . VAL A 1 115 ? 5.182 -5.842 -14.132 1.00 86.31 115 VAL A N 1
ATOM 876 C CA . VAL A 1 115 ? 6.128 -6.892 -14.546 1.00 86.31 115 VAL A CA 1
ATOM 877 C C . VAL A 1 115 ? 6.279 -6.915 -16.065 1.00 86.31 115 VAL A C 1
ATOM 879 O O . VAL A 1 115 ? 7.414 -6.898 -16.544 1.00 86.31 115 VAL A O 1
ATOM 882 N N . ARG A 1 116 ? 5.169 -6.867 -16.815 1.00 85.12 116 ARG A N 1
ATOM 883 C CA . ARG A 1 116 ? 5.174 -6.791 -18.284 1.00 85.12 116 ARG A CA 1
ATOM 884 C C . ARG A 1 116 ? 5.961 -5.573 -18.768 1.00 85.12 116 ARG A C 1
ATOM 886 O O . ARG A 1 116 ? 6.946 -5.743 -19.479 1.00 85.12 116 ARG A O 1
ATOM 893 N N . LYS A 1 117 ? 5.626 -4.367 -18.287 1.00 83.19 117 LYS A N 1
ATOM 894 C CA . LYS A 1 117 ? 6.332 -3.119 -18.637 1.00 83.19 117 LYS A CA 1
ATOM 895 C C . LYS A 1 117 ? 7.834 -3.208 -18.326 1.00 83.19 117 LYS A C 1
ATOM 897 O O . LYS A 1 117 ? 8.663 -2.779 -19.127 1.00 83.19 117 LYS A O 1
ATOM 902 N N . LYS A 1 118 ? 8.223 -3.791 -17.183 1.00 86.44 118 LYS A N 1
ATOM 903 C CA . LYS A 1 118 ? 9.643 -3.987 -16.831 1.00 86.44 118 LYS A CA 1
ATOM 904 C C . LYS A 1 118 ? 10.349 -4.955 -17.788 1.00 86.44 118 LYS A C 1
ATOM 906 O O . LYS A 1 118 ? 11.491 -4.692 -18.168 1.00 86.44 118 LYS A O 1
ATOM 911 N N . ALA A 1 119 ? 9.691 -6.045 -18.176 1.00 84.50 119 ALA A N 1
ATOM 912 C CA . ALA A 1 119 ? 10.226 -7.005 -19.136 1.00 84.50 119 ALA A CA 1
ATOM 913 C C . ALA A 1 119 ? 10.406 -6.367 -20.524 1.00 84.50 119 ALA A C 1
ATOM 915 O O . ALA A 1 119 ? 11.501 -6.459 -21.083 1.00 84.50 119 ALA A O 1
ATOM 916 N N . SER A 1 120 ? 9.406 -5.625 -21.018 1.00 84.44 120 SER A N 1
ATOM 917 C CA . SER A 1 120 ? 9.483 -4.891 -22.290 1.00 84.44 120 SER A CA 1
ATOM 918 C C . SER A 1 120 ? 10.631 -3.874 -22.287 1.00 84.44 120 SER A C 1
ATOM 920 O O . SER A 1 120 ? 11.480 -3.887 -23.183 1.00 84.44 120 SER A O 1
ATOM 922 N N . LYS A 1 121 ? 10.756 -3.061 -21.222 1.00 83.81 121 LYS A N 1
ATOM 923 C CA . LYS A 1 121 ? 11.874 -2.109 -21.054 1.00 83.81 121 LYS A CA 1
ATOM 924 C C . LYS A 1 121 ? 13.232 -2.813 -21.065 1.00 83.81 121 LYS A C 1
ATOM 926 O O . LYS A 1 121 ? 14.171 -2.335 -21.702 1.00 83.81 121 LYS A O 1
ATOM 931 N N . SER A 1 122 ? 13.343 -3.964 -20.400 1.00 82.50 122 SER A N 1
ATOM 932 C CA . SER A 1 122 ? 14.578 -4.753 -20.380 1.00 82.50 122 SER A CA 1
ATOM 933 C C . SER A 1 122 ? 14.920 -5.346 -21.754 1.00 82.50 122 SER A C 1
ATOM 935 O O . SER A 1 122 ? 16.079 -5.253 -22.166 1.00 82.50 122 SER A O 1
ATOM 937 N N . LYS A 1 123 ? 13.936 -5.882 -22.495 1.00 87.00 123 LYS A N 1
ATOM 938 C CA . LYS A 1 123 ? 14.111 -6.409 -23.865 1.00 87.00 123 LYS A CA 1
ATOM 939 C C . LYS A 1 123 ? 14.598 -5.303 -24.808 1.00 87.00 123 LYS A C 1
ATOM 941 O O . LYS A 1 123 ? 15.611 -5.484 -25.487 1.00 87.00 123 LYS A O 1
ATOM 946 N N . LYS A 1 124 ? 13.960 -4.125 -24.771 1.00 86.50 124 LYS A N 1
ATOM 947 C CA . LYS A 1 124 ? 14.339 -2.943 -25.569 1.00 86.50 124 LYS A CA 1
ATOM 948 C C . LYS A 1 124 ? 15.745 -2.447 -25.233 1.00 86.50 124 LYS A C 1
ATOM 950 O O . LYS A 1 124 ? 16.546 -2.203 -26.134 1.00 86.50 124 LYS A O 1
ATOM 955 N N . ALA A 1 125 ? 16.084 -2.361 -23.944 1.00 87.81 125 ALA A N 1
ATOM 956 C CA . ALA A 1 125 ? 17.427 -1.987 -23.508 1.00 87.81 125 ALA A CA 1
ATOM 957 C C . ALA A 1 125 ? 18.483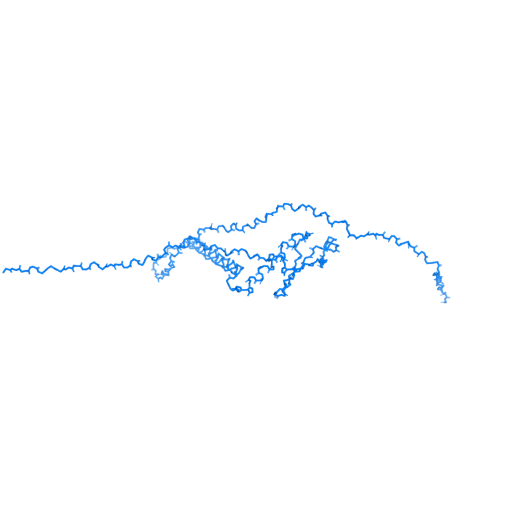 -2.978 -24.021 1.00 87.81 125 ALA A C 1
ATOM 959 O O . ALA A 1 125 ? 19.483 -2.557 -24.599 1.00 87.81 125 ALA A O 1
ATOM 960 N N . LYS A 1 126 ? 18.246 -4.290 -23.881 1.00 88.56 126 LYS A N 1
ATOM 961 C CA . LYS A 1 126 ? 19.171 -5.331 -24.354 1.00 88.56 126 LYS A CA 1
ATOM 962 C C . LYS A 1 126 ? 19.401 -5.244 -25.865 1.00 88.56 126 LYS A C 1
ATOM 964 O O . LYS A 1 126 ? 20.551 -5.279 -26.292 1.00 88.56 126 LYS A O 1
ATOM 969 N N . ARG A 1 127 ? 18.336 -5.061 -26.658 1.00 84.69 127 ARG A N 1
ATOM 970 C CA . ARG A 1 127 ? 18.431 -4.857 -28.116 1.00 84.69 127 ARG A CA 1
ATOM 971 C C . ARG A 1 127 ? 19.251 -3.613 -28.462 1.00 84.69 127 ARG A C 1
ATOM 973 O O . ARG A 1 127 ? 20.161 -3.697 -29.279 1.00 84.69 127 ARG A O 1
ATOM 980 N N . LYS A 1 128 ? 19.003 -2.489 -27.779 1.00 88.50 128 LYS A N 1
ATOM 981 C CA . LYS A 1 128 ? 19.762 -1.242 -27.973 1.00 88.50 128 LYS A CA 1
ATOM 982 C C . LYS A 1 128 ? 21.257 -1.426 -27.700 1.00 88.50 128 LYS A C 1
ATOM 984 O O . LYS A 1 128 ? 22.075 -0.984 -28.498 1.00 88.50 128 LYS A O 1
ATOM 989 N N . TYR A 1 129 ? 21.625 -2.053 -26.582 1.00 90.44 129 TYR A N 1
ATOM 990 C CA . TYR A 1 129 ? 23.037 -2.259 -26.246 1.00 90.44 129 TYR A CA 1
ATOM 991 C C . TYR A 1 129 ? 23.721 -3.256 -27.187 1.00 90.44 129 TYR A C 1
ATOM 993 O O . TYR A 1 129 ? 24.846 -2.988 -27.597 1.00 90.44 129 TYR A O 1
ATOM 1001 N N . ARG A 1 130 ? 23.027 -4.327 -27.597 1.00 89.12 130 ARG A N 1
ATOM 1002 C CA . ARG A 1 130 ? 23.521 -5.285 -28.599 1.00 89.12 130 ARG A CA 1
ATOM 1003 C C . ARG A 1 130 ? 23.803 -4.607 -29.943 1.00 89.12 130 ARG A C 1
ATOM 1005 O O . ARG A 1 130 ? 24.908 -4.724 -30.453 1.00 89.12 130 ARG A O 1
ATOM 1012 N N . ALA A 1 131 ? 22.858 -3.819 -30.460 1.00 86.38 131 ALA A N 1
ATOM 1013 C CA . ALA A 1 131 ? 23.036 -3.090 -31.718 1.00 86.38 131 ALA A CA 1
ATOM 1014 C C . ALA A 1 131 ? 24.207 -2.088 -31.659 1.00 86.38 131 ALA A C 1
ATOM 1016 O O . ALA A 1 131 ? 24.938 -1.916 -32.631 1.00 86.38 131 ALA A O 1
ATOM 1017 N N . LEU A 1 132 ? 24.420 -1.433 -30.510 1.00 86.62 132 LEU A N 1
ATOM 1018 C CA . LEU A 1 132 ? 25.560 -0.531 -30.306 1.00 86.62 132 LEU A CA 1
ATOM 1019 C C . LEU A 1 132 ? 26.901 -1.272 -30.220 1.00 86.62 132 LEU A C 1
ATOM 1021 O O . LEU A 1 132 ? 27.921 -0.713 -30.617 1.00 86.62 132 LEU A O 1
ATOM 1025 N N . GLU A 1 133 ? 26.918 -2.487 -29.674 1.00 86.69 133 GLU A N 1
ATOM 1026 C CA . GLU A 1 133 ? 28.103 -3.345 -29.626 1.00 86.69 133 GLU A CA 1
ATOM 1027 C C . GLU A 1 133 ? 28.460 -3.865 -31.023 1.00 86.69 133 GLU A C 1
ATOM 1029 O O . GLU A 1 133 ? 29.603 -3.710 -31.444 1.00 86.69 133 GLU A O 1
ATOM 1034 N N . GLU A 1 134 ? 27.476 -4.353 -31.783 1.00 86.69 134 GLU A N 1
ATOM 1035 C CA . GLU A 1 134 ? 27.626 -4.773 -33.184 1.00 86.69 134 GLU A CA 1
ATOM 1036 C C . GLU A 1 134 ? 28.098 -3.606 -34.076 1.00 86.69 134 GLU A C 1
ATOM 1038 O O . GLU A 1 134 ? 29.045 -3.755 -34.850 1.00 86.69 134 GLU A O 1
ATOM 1043 N N . ALA A 1 135 ? 27.532 -2.404 -33.901 1.00 84.75 135 ALA A N 1
ATOM 1044 C CA . ALA A 1 135 ? 27.959 -1.200 -34.620 1.00 84.75 135 ALA A CA 1
ATOM 1045 C C . ALA A 1 135 ? 29.382 -0.737 -34.247 1.00 84.75 135 ALA A C 1
ATOM 1047 O O . ALA A 1 135 ? 30.090 -0.178 -35.086 1.00 84.75 135 ALA A O 1
ATOM 1048 N N . LYS A 1 136 ? 29.822 -0.960 -32.999 1.00 82.75 136 LYS A N 1
ATOM 1049 C CA . LYS A 1 136 ? 31.188 -0.645 -32.539 1.00 82.75 136 LYS A CA 1
ATOM 1050 C C . LYS A 1 136 ? 32.215 -1.701 -32.938 1.00 82.75 136 LYS A C 1
ATOM 1052 O O . LYS A 1 136 ? 33.376 -1.349 -33.127 1.00 82.75 136 LYS A O 1
ATOM 1057 N N . ALA A 1 137 ? 31.809 -2.964 -33.045 1.00 83.12 137 ALA A N 1
ATOM 1058 C CA . ALA A 1 137 ? 32.686 -4.078 -33.391 1.00 83.12 137 ALA A CA 1
ATOM 1059 C C . ALA A 1 137 ? 33.148 -4.055 -34.858 1.00 83.12 137 ALA A C 1
ATOM 1061 O O . ALA A 1 137 ? 34.089 -4.769 -35.188 1.00 83.12 137 ALA A O 1
ATOM 1062 N N . GLY A 1 138 ? 32.539 -3.223 -35.716 1.00 66.62 138 GLY A N 1
ATOM 1063 C CA . GLY A 1 138 ? 33.073 -2.869 -37.033 1.00 66.62 138 GLY A CA 1
ATOM 1064 C C . GLY A 1 138 ? 33.518 -4.073 -37.868 1.00 66.62 138 GLY A C 1
ATOM 1065 O O . GLY A 1 138 ? 34.697 -4.185 -38.191 1.00 66.62 138 GLY A O 1
ATOM 1066 N N . GLY A 1 139 ? 32.601 -4.977 -38.220 1.00 46.75 139 GLY A N 1
ATOM 1067 C CA . GLY A 1 139 ? 32.941 -6.174 -38.990 1.00 46.75 139 GLY A CA 1
ATOM 1068 C C . GLY A 1 139 ? 31.836 -6.599 -39.947 1.00 46.75 139 GLY A C 1
ATOM 1069 O O . GLY A 1 139 ? 30.734 -6.925 -39.526 1.00 46.75 139 GLY A O 1
ATOM 1070 N N . VAL A 1 140 ? 32.167 -6.616 -41.240 1.00 50.91 140 VAL A N 1
ATOM 1071 C CA . VAL A 1 140 ? 31.431 -7.296 -42.314 1.00 50.91 140 VAL A CA 1
ATOM 1072 C C . VAL A 1 140 ? 31.049 -8.711 -41.866 1.00 50.91 140 VAL A C 1
ATOM 1074 O O . VAL A 1 140 ? 31.932 -9.540 -41.654 1.00 50.91 140 VAL A O 1
ATOM 1077 N N . VAL A 1 141 ? 29.753 -9.011 -41.776 1.00 46.16 141 VAL A N 1
ATOM 1078 C CA . VAL A 1 141 ? 29.263 -10.395 -41.752 1.00 46.16 141 VAL A CA 1
ATOM 1079 C C . VAL A 1 141 ? 28.919 -10.785 -43.184 1.00 46.16 141 VAL A C 1
ATOM 1081 O O . VAL A 1 141 ? 27.960 -10.301 -43.780 1.00 46.16 141 VAL A O 1
ATOM 1084 N N . VAL A 1 142 ? 29.766 -11.645 -43.748 1.00 47.25 142 VAL A N 1
ATOM 1085 C CA . VAL A 1 142 ? 29.423 -12.491 -44.891 1.00 47.25 142 VAL A CA 1
ATOM 1086 C C . VAL A 1 142 ? 28.341 -13.454 -44.408 1.00 47.25 142 VAL A C 1
ATOM 1088 O O . VAL A 1 142 ? 28.496 -14.068 -43.354 1.00 47.25 142 VAL A O 1
ATOM 1091 N N . GLY A 1 143 ? 27.244 -13.533 -45.157 1.00 54.97 143 GLY A N 1
ATOM 1092 C CA . GLY A 1 143 ? 26.053 -14.290 -44.793 1.00 54.97 143 GLY A CA 1
ATOM 1093 C C . GLY A 1 143 ? 26.314 -15.756 -44.441 1.00 54.97 143 GLY A C 1
ATOM 1094 O O . GLY A 1 143 ? 26.984 -16.482 -45.171 1.00 54.97 143 GLY A O 1
ATOM 1095 N N . ASN A 1 144 ? 25.740 -16.148 -43.310 1.00 38.69 144 ASN A N 1
ATOM 1096 C CA . ASN A 1 144 ? 25.166 -17.450 -42.974 1.00 38.69 144 ASN A CA 1
ATOM 1097 C C . ASN A 1 144 ? 24.427 -17.161 -41.656 1.00 38.69 144 ASN A C 1
ATOM 1099 O O . ASN A 1 144 ? 25.064 -16.866 -40.654 1.00 38.69 144 ASN A O 1
ATOM 1103 N N . GLY A 1 145 ? 23.110 -16.997 -41.647 1.00 47.72 145 GLY A N 1
ATOM 1104 C CA . GLY A 1 145 ? 22.162 -18.040 -42.008 1.00 47.72 145 GLY A CA 1
ATOM 1105 C C . GLY A 1 145 ? 21.631 -18.623 -40.706 1.00 47.72 145 GLY A C 1
ATOM 1106 O O . GLY A 1 145 ? 22.021 -19.720 -40.348 1.00 47.72 145 GLY A O 1
ATOM 1107 N N . GLU A 1 146 ? 20.860 -17.801 -39.997 1.00 39.59 146 GLU A N 1
ATOM 1108 C CA . GLU A 1 146 ? 19.882 -18.095 -38.942 1.00 39.59 146 GLU A CA 1
ATOM 1109 C C . GLU A 1 146 ? 19.354 -16.714 -38.528 1.00 39.59 146 GLU A C 1
ATOM 1111 O O . GLU A 1 146 ? 19.652 -16.176 -37.462 1.00 39.59 146 GLU A O 1
ATOM 1116 N N . ASP A 1 147 ? 18.648 -16.080 -39.469 1.00 45.72 147 ASP A N 1
ATOM 1117 C CA . ASP A 1 147 ? 17.655 -15.077 -39.117 1.00 45.72 147 ASP A CA 1
ATOM 1118 C C . ASP A 1 147 ? 16.614 -15.825 -38.275 1.00 45.72 147 ASP A C 1
ATOM 1120 O O . ASP A 1 147 ? 15.682 -16.436 -38.796 1.00 45.72 147 ASP A O 1
ATOM 1124 N N . GLU A 1 148 ? 16.813 -15.855 -36.955 1.00 45.78 148 GLU A N 1
ATOM 1125 C CA . GLU A 1 148 ? 15.661 -15.894 -36.069 1.00 45.78 148 GLU A CA 1
ATOM 1126 C C . GLU A 1 148 ? 14.911 -14.598 -36.369 1.00 45.78 148 GLU A C 1
ATOM 1128 O O . GLU A 1 148 ? 15.271 -13.520 -35.888 1.00 45.78 148 GLU A O 1
ATOM 1133 N N . GLU A 1 149 ? 13.928 -14.713 -37.262 1.00 45.25 149 GLU A N 1
ATOM 1134 C CA . GLU A 1 149 ? 12.816 -13.789 -37.386 1.00 45.25 149 GLU A CA 1
ATOM 1135 C C . GLU A 1 149 ? 12.200 -13.687 -35.984 1.00 45.25 149 GLU A C 1
ATOM 1137 O O . GLU A 1 149 ? 11.306 -14.435 -35.600 1.00 45.25 149 GLU A O 1
ATOM 1142 N N . ASP A 1 150 ? 12.755 -12.797 -35.159 1.00 50.44 150 ASP A N 1
ATOM 1143 C CA . ASP A 1 150 ? 12.043 -12.181 -34.052 1.00 50.44 150 ASP A CA 1
ATOM 1144 C C . ASP A 1 150 ? 10.912 -11.412 -34.742 1.00 50.44 150 ASP A C 1
ATOM 1146 O O . ASP A 1 150 ? 11.092 -10.231 -35.052 1.00 50.44 150 ASP A O 1
ATOM 1150 N N . ASP A 1 151 ? 9.825 -12.127 -35.071 1.00 49.75 151 ASP A N 1
ATOM 1151 C CA . ASP A 1 151 ? 8.588 -11.591 -35.624 1.00 49.75 151 ASP A CA 1
ATOM 1152 C C . ASP A 1 151 ? 8.339 -10.246 -34.953 1.00 49.75 151 ASP A C 1
ATOM 1154 O O . ASP A 1 151 ? 8.205 -10.143 -33.732 1.00 49.75 151 ASP A O 1
ATOM 1158 N N . ASP A 1 152 ? 8.406 -9.210 -35.779 1.00 53.00 152 ASP A N 1
ATOM 1159 C CA . ASP A 1 152 ? 8.134 -7.830 -35.440 1.00 53.00 152 ASP A CA 1
ATOM 1160 C C . ASP A 1 152 ? 6.640 -7.715 -35.125 1.00 53.00 152 ASP A C 1
ATOM 1162 O O . ASP A 1 152 ? 5.838 -7.221 -35.912 1.00 53.00 152 ASP A O 1
ATOM 1166 N N . ASP A 1 153 ? 6.238 -8.189 -33.948 1.00 44.09 153 ASP A N 1
ATOM 1167 C CA . ASP A 1 153 ? 5.123 -7.606 -33.235 1.00 44.09 153 ASP A CA 1
ATOM 1168 C C . ASP A 1 153 ? 5.652 -6.340 -32.570 1.00 44.09 153 ASP A C 1
ATOM 1170 O O . ASP A 1 153 ? 5.956 -6.293 -31.378 1.00 44.09 153 ASP A O 1
ATOM 1174 N N . GLY A 1 154 ? 5.810 -5.296 -33.386 1.00 47.84 154 GLY A N 1
ATOM 1175 C CA . GLY A 1 154 ? 5.900 -3.925 -32.921 1.00 47.84 154 GLY A CA 1
ATOM 1176 C C . GLY A 1 154 ? 4.672 -3.601 -32.073 1.00 47.84 154 GLY A C 1
ATOM 1177 O O . GLY A 1 154 ? 3.736 -2.947 -32.525 1.00 47.84 154 GLY A O 1
ATOM 1178 N N . GLU A 1 155 ? 4.672 -4.057 -30.821 1.00 50.03 155 GLU A N 1
ATOM 1179 C CA . GLU A 1 155 ? 4.015 -3.388 -29.722 1.00 50.03 155 GLU A CA 1
ATOM 1180 C C . GLU A 1 155 ? 4.778 -2.066 -29.587 1.00 50.03 155 GLU A C 1
ATOM 1182 O O . GLU A 1 155 ? 5.649 -1.891 -28.730 1.00 50.03 155 GLU A O 1
ATOM 1187 N N . ASP A 1 156 ? 4.463 -1.119 -30.477 1.00 48.75 156 ASP A N 1
ATOM 1188 C CA . ASP A 1 156 ? 4.347 0.276 -30.085 1.00 48.75 156 ASP A CA 1
ATOM 1189 C C . ASP A 1 156 ? 3.312 0.284 -28.949 1.00 48.75 156 ASP A C 1
ATOM 1191 O O . ASP A 1 156 ? 2.133 0.586 -29.122 1.00 48.75 156 ASP A O 1
ATOM 1195 N N . ASP A 1 157 ? 3.759 -0.157 -27.769 1.00 52.66 157 ASP A N 1
ATOM 1196 C CA . ASP A 1 157 ? 3.260 0.310 -26.497 1.00 52.66 157 ASP A CA 1
ATOM 1197 C C . ASP A 1 157 ? 3.532 1.812 -26.574 1.00 52.66 157 ASP A C 1
ATOM 1199 O O . ASP A 1 157 ? 4.591 2.279 -26.142 1.00 52.66 157 ASP A O 1
ATOM 1203 N N . ASP A 1 158 ? 2.615 2.556 -27.209 1.00 43.38 158 ASP A N 1
ATOM 1204 C CA . ASP A 1 158 ? 2.410 3.962 -26.909 1.00 43.38 158 ASP A CA 1
ATOM 1205 C C . ASP A 1 158 ? 2.602 4.046 -25.401 1.00 43.38 158 ASP A C 1
ATOM 1207 O O . ASP A 1 158 ? 1.943 3.307 -24.657 1.00 43.38 158 ASP A O 1
ATOM 1211 N N . ASP A 1 159 ? 3.604 4.821 -24.977 1.00 50.81 159 ASP A N 1
ATOM 1212 C CA . ASP A 1 159 ? 3.866 5.128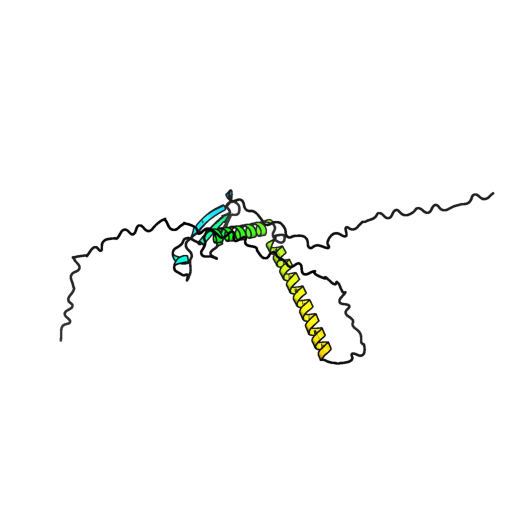 -23.584 1.00 50.81 159 ASP A CA 1
ATOM 1213 C C . ASP A 1 159 ? 2.572 5.763 -23.053 1.00 50.81 159 ASP A C 1
ATOM 1215 O O . ASP A 1 159 ? 2.415 6.978 -23.013 1.00 50.81 159 ASP A O 1
ATOM 1219 N N . VAL A 1 160 ? 1.595 4.930 -22.679 1.00 49.78 160 VAL A N 1
ATOM 1220 C CA . VAL A 1 160 ? 0.546 5.291 -21.752 1.00 49.78 160 VAL A CA 1
ATOM 1221 C C . VAL A 1 160 ? 1.338 5.430 -20.475 1.00 49.78 160 VAL A C 1
ATOM 1223 O O . VAL A 1 160 ? 1.567 4.447 -19.742 1.00 49.78 160 VAL A O 1
ATOM 1226 N N . ASP A 1 161 ? 1.875 6.642 -20.313 1.00 46.81 161 ASP A N 1
ATOM 1227 C CA . ASP A 1 161 ? 2.177 7.212 -19.026 1.00 46.81 161 ASP A CA 1
ATOM 1228 C C . ASP A 1 161 ? 0.996 6.796 -18.168 1.00 46.81 161 ASP A C 1
ATOM 1230 O O . ASP A 1 161 ? -0.163 7.144 -18.405 1.00 46.81 161 ASP A O 1
ATOM 1234 N N . ASP A 1 162 ? 1.286 5.871 -17.260 1.00 48.66 162 ASP A N 1
ATOM 1235 C CA . ASP A 1 162 ? 0.370 5.528 -16.197 1.00 48.66 162 ASP A CA 1
ATOM 1236 C C . ASP A 1 162 ? 0.434 6.760 -15.294 1.00 48.66 162 ASP A C 1
ATOM 1238 O O . ASP A 1 162 ? 1.043 6.711 -14.233 1.00 48.66 162 ASP A O 1
ATOM 1242 N N . GLU A 1 163 ? -0.153 7.874 -15.750 1.00 45.19 163 GLU A N 1
ATOM 1243 C CA . GLU A 1 163 ? -0.472 9.064 -14.962 1.00 45.19 163 GLU A CA 1
ATOM 1244 C C . GLU A 1 163 ? -1.585 8.723 -13.949 1.00 45.19 163 GLU A C 1
ATOM 1246 O O . GLU A 1 163 ? -2.357 9.571 -13.534 1.00 45.19 163 GLU A O 1
ATOM 1251 N N . ASP A 1 164 ? -1.626 7.481 -13.455 1.00 47.47 164 ASP A N 1
ATOM 1252 C CA . ASP A 1 164 ? -1.967 7.207 -12.060 1.00 47.47 164 ASP A CA 1
ATOM 1253 C C . ASP A 1 164 ? -0.714 7.618 -11.232 1.00 47.47 164 ASP A C 1
ATOM 1255 O O . ASP A 1 164 ? -0.258 6.886 -10.348 1.00 47.47 164 ASP A O 1
ATOM 1259 N N . GLU A 1 165 ? -0.118 8.791 -11.540 1.00 46.91 165 GLU A N 1
ATOM 1260 C CA . GLU A 1 165 ? 0.433 9.631 -10.490 1.00 46.91 165 GLU A CA 1
ATOM 1261 C C . GLU A 1 165 ? -0.742 9.764 -9.541 1.00 46.91 165 GLU A C 1
ATOM 1263 O O . GLU A 1 165 ? -1.824 10.218 -9.909 1.00 46.91 165 GLU A O 1
ATOM 1268 N N . GLU A 1 166 ? -0.577 9.187 -8.359 1.00 52.59 166 GLU A N 1
ATOM 1269 C CA . GLU A 1 166 ? -1.503 9.418 -7.277 1.00 52.59 166 GLU A CA 1
ATOM 1270 C C . GLU A 1 166 ? -1.423 10.930 -7.032 1.00 52.59 166 GLU A C 1
ATOM 1272 O O . GLU A 1 166 ? -0.596 11.396 -6.249 1.00 52.59 166 GLU A O 1
ATOM 1277 N N . GLU A 1 167 ? -2.250 11.707 -7.734 1.00 43.22 167 GLU A N 1
ATOM 1278 C CA . GLU A 1 167 ? -2.789 12.946 -7.212 1.00 43.22 167 GLU A CA 1
ATOM 1279 C C . GLU A 1 167 ? -3.578 12.488 -5.986 1.00 43.22 167 GLU A C 1
ATOM 1281 O O . GLU A 1 167 ? -4.784 12.241 -5.999 1.00 43.22 167 GLU A O 1
ATOM 1286 N N . ASP A 1 168 ? -2.839 12.246 -4.901 1.00 48.19 168 ASP A N 1
ATOM 1287 C CA . ASP A 1 168 ? -3.350 12.527 -3.588 1.00 48.19 168 ASP A CA 1
ATOM 1288 C C . ASP A 1 168 ? -3.801 13.977 -3.729 1.00 48.19 168 ASP A C 1
ATOM 1290 O O . ASP A 1 168 ? -2.965 14.882 -3.727 1.00 48.19 168 ASP A O 1
ATOM 1294 N N . ASP A 1 169 ? -5.099 14.182 -3.966 1.00 43.31 169 ASP A N 1
ATOM 1295 C CA . ASP A 1 169 ? -5.765 15.441 -3.691 1.00 43.31 169 ASP A CA 1
ATOM 1296 C C . ASP A 1 169 ? -5.471 15.716 -2.210 1.00 43.31 169 ASP A C 1
ATOM 1298 O O . ASP A 1 169 ? -6.235 15.378 -1.297 1.00 43.31 169 ASP A O 1
ATOM 1302 N N . ASP A 1 170 ? -4.285 16.267 -1.953 1.00 46.50 170 ASP A N 1
ATOM 1303 C CA . ASP A 1 170 ? -3.896 16.960 -0.747 1.00 46.50 170 ASP A CA 1
ATOM 1304 C C . ASP A 1 170 ? -4.694 18.261 -0.809 1.00 46.50 170 ASP A C 1
ATOM 1306 O O . ASP A 1 170 ? -4.163 19.360 -0.959 1.00 46.50 170 ASP A O 1
ATOM 1310 N N . GLU A 1 171 ? -6.028 18.127 -0.755 1.00 51.19 171 GLU A N 1
ATOM 1311 C CA . GLU A 1 171 ? -6.878 19.107 -0.109 1.00 51.19 171 GLU A CA 1
ATOM 1312 C C . GLU A 1 171 ? -6.219 19.315 1.242 1.00 51.19 171 GLU A C 1
ATOM 1314 O O . GLU A 1 171 ? -6.351 18.469 2.132 1.00 51.19 171 GLU A O 1
ATOM 1319 N N . GLY A 1 172 ? -5.386 20.361 1.293 1.00 44.31 172 GLY A N 1
ATOM 1320 C CA . GLY A 1 172 ? -4.469 20.634 2.379 1.00 44.31 172 GLY A CA 1
ATOM 1321 C C . GLY A 1 172 ? -5.201 20.415 3.680 1.00 44.31 172 GLY A C 1
ATOM 1322 O O . GLY A 1 172 ? -6.149 21.135 3.990 1.00 44.31 172 GLY A O 1
ATOM 1323 N N . ASP A 1 173 ? -4.796 19.355 4.373 1.00 50.19 173 ASP A N 1
ATOM 1324 C CA . ASP A 1 173 ? -5.443 18.894 5.587 1.00 50.19 173 ASP A CA 1
ATOM 1325 C C . ASP A 1 173 ? -5.439 20.088 6.546 1.00 50.19 173 ASP A C 1
ATOM 1327 O O . ASP A 1 173 ? -4.369 20.536 6.986 1.00 50.19 173 ASP A O 1
ATOM 1331 N N . GLU A 1 174 ? -6.618 20.673 6.798 1.00 57.81 174 GLU A N 1
ATOM 1332 C CA . GLU A 1 174 ? -6.731 21.731 7.792 1.00 57.81 174 GLU A CA 1
ATOM 1333 C C . GLU A 1 174 ? -6.098 21.199 9.079 1.00 57.81 174 GLU A C 1
ATOM 1335 O O . GLU A 1 174 ? -6.324 20.038 9.438 1.00 57.81 174 GLU A O 1
ATOM 1340 N N . PRO A 1 175 ? -5.257 21.992 9.762 1.00 52.69 175 PRO A N 1
ATOM 1341 C CA . PRO A 1 175 ? -4.545 21.508 10.930 1.00 52.69 175 PRO A CA 1
ATOM 1342 C C . PRO A 1 175 ? -5.557 20.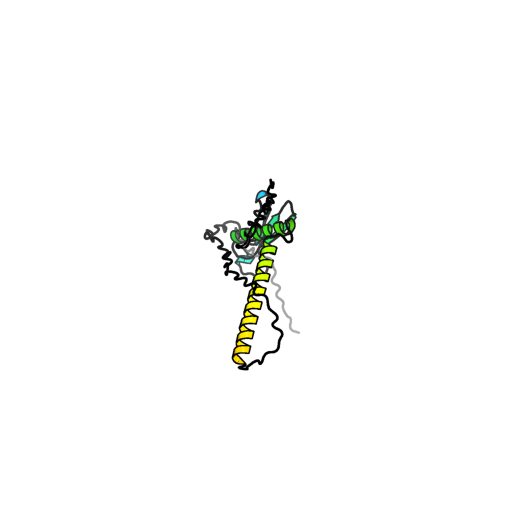950 11.934 1.00 52.69 175 PRO A C 1
ATOM 1344 O O . PRO A 1 175 ? -6.341 21.716 12.493 1.00 52.69 175 PRO A O 1
ATOM 1347 N N . GLU A 1 176 ? -5.533 19.624 12.141 1.00 59.19 176 GLU A N 1
ATOM 1348 C CA . GLU A 1 176 ? -6.338 18.933 13.153 1.00 59.19 176 GLU A CA 1
ATOM 1349 C C . GLU A 1 176 ? -6.161 19.689 14.483 1.00 59.19 176 GLU A C 1
ATOM 1351 O O . GLU A 1 176 ? -5.085 19.667 15.091 1.00 59.19 176 GLU A O 1
ATOM 1356 N N . GLN A 1 177 ? -7.199 20.412 14.916 1.00 50.16 177 GLN A N 1
ATOM 1357 C CA . GLN A 1 177 ? -7.245 21.139 16.187 1.00 50.16 177 GLN A CA 1
ATOM 1358 C C . GLN A 1 177 ? -7.510 20.150 17.327 1.00 50.16 177 GLN A C 1
ATOM 1360 O O . GLN A 1 177 ? -8.463 20.274 18.091 1.00 50.16 177 GLN A O 1
ATOM 1365 N N . ASP A 1 178 ? -6.647 19.152 17.456 1.00 50.94 178 ASP A N 1
ATOM 1366 C CA . ASP A 1 178 ? -6.871 18.004 18.324 1.00 50.94 178 ASP A CA 1
ATOM 1367 C C . ASP A 1 178 ? -5.758 17.905 19.373 1.00 50.94 178 ASP A C 1
ATOM 1369 O O . ASP A 1 178 ? -5.157 16.855 19.566 1.00 50.94 178 ASP A O 1
ATOM 1373 N N . ASP A 1 179 ? -5.487 19.004 20.081 1.00 54.28 179 ASP A N 1
ATOM 1374 C CA . ASP A 1 179 ? -4.557 19.031 21.224 1.00 54.28 179 ASP A CA 1
ATOM 1375 C C . ASP A 1 179 ? -5.190 19.666 22.479 1.00 54.28 179 ASP A C 1
ATOM 1377 O O . ASP A 1 179 ? -4.536 20.347 23.270 1.00 54.28 179 ASP A O 1
ATOM 1381 N N . ALA A 1 180 ? -6.484 19.423 22.709 1.00 50.88 180 ALA A N 1
ATOM 1382 C CA . ALA A 1 180 ? -7.179 19.910 23.903 1.00 50.88 180 ALA A CA 1
ATOM 1383 C C . ALA A 1 180 ? -7.752 18.810 24.806 1.00 50.88 180 ALA A C 1
ATOM 1385 O O . ALA A 1 180 ? -8.712 19.071 25.523 1.00 50.88 180 ALA A O 1
ATOM 1386 N N . VAL A 1 181 ? -7.199 17.590 24.841 1.00 51.50 181 VAL A N 1
ATOM 1387 C CA . VAL A 1 181 ? -7.678 16.574 25.799 1.00 51.50 181 VAL A CA 1
ATOM 1388 C C . VAL A 1 181 ? -6.528 15.758 26.418 1.00 51.50 181 VAL A C 1
ATOM 1390 O O . VAL A 1 181 ? -5.994 14.823 25.838 1.00 51.50 181 VAL A O 1
ATOM 1393 N N . ILE A 1 182 ? -6.257 16.106 27.684 1.00 47.62 182 ILE A N 1
ATOM 1394 C CA . ILE A 1 182 ? -5.598 15.344 28.767 1.00 47.62 182 ILE A CA 1
ATOM 1395 C C . ILE A 1 182 ? -4.116 15.635 29.025 1.00 47.62 182 ILE A C 1
ATOM 1397 O O . ILE A 1 182 ? -3.183 14.952 28.614 1.00 47.62 182 ILE A O 1
ATOM 1401 N N . GLY A 1 183 ? -3.955 16.583 29.941 1.00 45.69 183 GLY A N 1
ATOM 1402 C CA . GLY A 1 183 ? -2.855 16.627 30.881 1.00 45.69 183 GLY A CA 1
ATOM 1403 C C . GLY A 1 183 ? -3.107 17.698 31.927 1.00 45.69 183 GLY A C 1
ATOM 1404 O O . GLY A 1 183 ? -2.273 18.586 32.077 1.00 45.69 183 GLY A O 1
ATOM 1405 N N . LYS A 1 184 ? -4.251 17.657 32.640 1.00 45.53 184 LYS A N 1
ATOM 1406 C CA . LYS A 1 184 ? -4.363 18.358 33.929 1.00 45.53 184 LYS A CA 1
ATOM 1407 C C . LYS A 1 184 ? -3.198 17.859 34.774 1.00 45.53 184 LYS A C 1
ATOM 1409 O O . LYS A 1 184 ? -3.235 16.777 35.349 1.00 45.53 184 LYS A O 1
ATOM 1414 N N . ARG A 1 185 ? -2.120 18.632 34.773 1.00 53.25 185 ARG A N 1
ATOM 1415 C CA . ARG A 1 185 ? -0.966 18.447 35.628 1.00 53.25 185 ARG A CA 1
ATOM 1416 C C . ARG A 1 185 ? -1.463 18.835 37.011 1.00 53.25 185 ARG A C 1
ATOM 1418 O O . ARG A 1 185 ? -1.311 19.982 37.421 1.00 53.25 185 ARG A O 1
ATOM 1425 N N . GLU A 1 186 ? -2.113 17.903 37.707 1.00 55.91 186 GLU A N 1
ATOM 1426 C CA . GLU A 1 186 ? -2.162 17.977 39.158 1.00 55.91 186 GLU A CA 1
ATOM 1427 C C . GLU A 1 186 ? -0.705 18.050 39.591 1.00 55.91 186 GLU A C 1
ATOM 1429 O O . GLU A 1 186 ? 0.067 17.094 39.472 1.00 55.91 186 GLU A O 1
ATOM 1434 N N . ARG A 1 187 ? -0.292 19.254 39.987 1.00 54.53 187 ARG A N 1
ATOM 1435 C CA . ARG A 1 187 ? 0.944 19.461 40.715 1.00 54.53 187 ARG A CA 1
ATOM 1436 C C . ARG A 1 187 ? 0.778 18.643 41.989 1.00 54.53 187 ARG A C 1
ATOM 1438 O O . ARG A 1 187 ? 0.222 19.138 42.962 1.00 54.53 187 ARG A O 1
ATOM 1445 N N . ARG A 1 188 ? 1.202 17.377 41.977 1.00 55.41 188 ARG A N 1
ATOM 1446 C CA . ARG A 1 188 ? 1.450 16.648 43.216 1.00 55.41 188 ARG A CA 1
ATOM 1447 C C . ARG A 1 188 ? 2.495 17.482 43.938 1.00 55.41 188 ARG A C 1
ATOM 1449 O O . ARG A 1 188 ? 3.634 17.574 43.482 1.00 55.41 188 ARG A O 1
ATOM 1456 N N . GLY A 1 189 ? 2.056 18.182 44.980 1.00 46.34 189 GLY A N 1
ATOM 1457 C CA . GLY A 1 189 ? 2.951 18.841 45.910 1.00 46.34 189 GLY A CA 1
ATOM 1458 C C . GLY A 1 189 ? 4.012 17.830 46.318 1.00 46.34 189 GLY A C 1
ATOM 1459 O O . GLY A 1 189 ? 3.697 16.669 46.586 1.00 46.34 189 GLY A O 1
ATOM 1460 N N . GLY A 1 190 ? 5.273 18.253 46.288 1.00 50.53 190 GLY A N 1
ATOM 1461 C CA . GLY A 1 190 ? 6.339 17.487 46.903 1.00 50.53 190 GLY A CA 1
ATOM 1462 C C . GLY A 1 190 ? 5.983 17.317 48.371 1.00 50.53 190 GLY A C 1
ATOM 1463 O O . GLY A 1 190 ? 6.087 18.264 49.143 1.00 50.53 190 GLY A O 1
ATOM 1464 N N . ALA A 1 191 ? 5.521 16.127 48.743 1.00 53.44 191 ALA A N 1
ATOM 1465 C CA . ALA A 1 191 ? 5.520 15.718 50.129 1.00 53.44 191 ALA A CA 1
ATOM 1466 C C . ALA A 1 191 ? 6.994 15.584 50.517 1.00 53.44 191 ALA A C 1
ATOM 1468 O O . ALA A 1 191 ? 7.656 14.598 50.190 1.00 53.44 191 ALA A O 1
ATOM 1469 N N . SER A 1 192 ? 7.530 16.620 51.160 1.00 58.03 192 SER A N 1
ATOM 1470 C CA . SER A 1 192 ? 8.660 16.463 52.062 1.00 58.03 192 SER A CA 1
ATOM 1471 C C . SER A 1 192 ? 8.302 15.323 53.006 1.00 58.03 192 SER A C 1
ATOM 1473 O O . SER A 1 192 ? 7.288 15.406 53.694 1.00 58.03 192 SER A O 1
ATOM 1475 N N . ASN A 1 193 ? 9.074 14.245 52.996 1.00 61.19 193 ASN A N 1
ATOM 1476 C CA . ASN A 1 193 ? 8.937 13.184 53.980 1.00 61.19 193 ASN A CA 1
ATOM 1477 C C . ASN A 1 193 ? 9.824 13.575 55.178 1.00 61.19 193 ASN A C 1
ATOM 1479 O O . ASN A 1 193 ? 11.045 13.497 55.024 1.00 61.19 193 ASN A O 1
ATOM 1483 N N . PRO A 1 194 ? 9.280 14.064 56.311 1.00 61.78 194 PRO A N 1
ATOM 1484 C CA . PRO A 1 194 ? 10.101 14.578 57.411 1.00 61.78 194 PRO A CA 1
ATOM 1485 C C . PRO A 1 194 ? 10.815 13.485 58.226 1.00 61.78 194 PRO A C 1
ATOM 1487 O O . PRO A 1 194 ? 11.722 13.814 58.978 1.00 61.78 194 PRO A O 1
ATOM 1490 N N . ASP A 1 195 ? 10.494 12.201 58.031 1.00 63.28 195 ASP A N 1
ATOM 1491 C CA . ASP A 1 195 ? 10.938 11.123 58.931 1.00 63.28 195 ASP A CA 1
ATOM 1492 C C . ASP A 1 195 ? 11.863 10.076 58.282 1.00 63.28 195 ASP A C 1
ATOM 1494 O O . ASP A 1 195 ? 11.769 8.880 58.563 1.00 63.28 195 ASP A O 1
ATOM 1498 N N . ARG A 1 196 ? 12.801 10.484 57.415 1.00 56.44 196 ARG A N 1
ATOM 1499 C CA . ARG A 1 196 ? 13.960 9.616 57.123 1.00 56.44 196 ARG A CA 1
ATOM 1500 C C . ARG A 1 196 ? 15.113 9.981 58.062 1.00 56.44 196 ARG A C 1
ATOM 1502 O O . ARG A 1 196 ? 15.709 11.038 57.861 1.00 56.44 196 ARG A O 1
ATOM 1509 N N . PRO A 1 197 ? 15.466 9.138 59.052 1.00 62.56 197 PRO A N 1
ATOM 1510 C CA . PRO A 1 197 ? 16.648 9.386 59.863 1.00 62.56 197 PRO A CA 1
ATOM 1511 C C . PRO A 1 197 ? 17.888 9.330 58.967 1.00 62.56 197 PRO A C 1
ATOM 1513 O O . PRO A 1 197 ? 18.109 8.364 58.234 1.00 62.56 197 PRO A O 1
ATOM 1516 N N . VAL A 1 198 ? 18.688 10.394 59.013 1.00 61.34 198 VAL A N 1
ATOM 1517 C CA . VAL A 1 198 ? 19.983 10.467 58.337 1.00 61.34 198 VAL A CA 1
ATOM 1518 C C . VAL A 1 198 ? 20.920 9.504 59.062 1.00 61.34 198 VAL A C 1
ATOM 1520 O O . VAL A 1 198 ? 21.348 9.769 60.183 1.00 61.34 198 VAL A O 1
ATOM 1523 N N . THR A 1 199 ? 21.215 8.354 58.463 1.00 64.00 199 THR A N 1
ATOM 1524 C CA . THR A 1 199 ? 22.232 7.442 58.992 1.00 64.00 199 THR A CA 1
ATOM 1525 C C . THR A 1 199 ? 23.605 8.061 58.752 1.00 64.00 199 THR A C 1
ATOM 1527 O O . THR A 1 199 ? 24.113 8.047 57.631 1.00 64.00 199 THR A O 1
ATOM 1530 N N . VAL A 1 200 ? 24.197 8.635 59.799 1.00 56.28 200 VAL A N 1
ATOM 1531 C CA . VAL A 1 200 ? 25.605 9.043 59.806 1.00 56.28 200 VAL A CA 1
ATOM 1532 C C . VAL A 1 200 ? 26.443 7.785 60.013 1.00 56.28 200 VAL A C 1
ATOM 1534 O O . VAL A 1 200 ? 26.566 7.277 61.125 1.00 56.28 200 VAL A O 1
ATOM 1537 N N . SER A 1 201 ? 26.991 7.252 58.927 1.00 56.00 201 SER A N 1
ATOM 1538 C CA . SER A 1 201 ? 27.954 6.155 58.974 1.00 56.00 201 SER A CA 1
ATOM 1539 C C . SER A 1 201 ? 29.294 6.689 59.482 1.00 56.00 201 SER A C 1
ATOM 1541 O O . SER A 1 201 ? 30.060 7.283 58.727 1.00 56.00 201 SER A O 1
ATOM 1543 N N . VAL A 1 202 ? 29.578 6.497 60.770 1.00 56.28 202 VAL A N 1
ATOM 1544 C CA . VAL A 1 202 ? 30.919 6.690 61.333 1.00 56.28 202 VAL A CA 1
ATOM 1545 C C . VAL A 1 202 ? 31.760 5.484 60.914 1.00 56.28 202 VAL A C 1
ATOM 1547 O O . VAL A 1 202 ? 31.623 4.398 61.473 1.00 56.28 202 VAL A O 1
ATOM 1550 N N . LEU A 1 203 ? 32.600 5.651 59.894 1.00 62.75 203 LEU A N 1
ATOM 1551 C CA . LEU A 1 203 ? 33.665 4.697 59.592 1.00 62.75 203 LEU A CA 1
ATOM 1552 C C . LEU A 1 203 ? 34.747 4.862 60.664 1.00 62.75 203 LEU A C 1
ATOM 1554 O O . LEU A 1 203 ? 35.460 5.862 60.699 1.00 62.75 203 LEU A O 1
ATOM 1558 N N . GLY A 1 204 ? 34.785 3.900 61.585 1.00 54.16 204 GLY A N 1
ATOM 1559 C CA . GLY A 1 204 ? 35.791 3.801 62.630 1.00 54.16 204 GLY A CA 1
ATOM 1560 C C . GLY A 1 204 ? 37.172 3.493 62.057 1.00 54.16 204 GLY A C 1
ATOM 1561 O O . GLY A 1 204 ? 37.320 2.671 61.154 1.00 54.16 204 GLY A O 1
ATOM 1562 N N . TYR A 1 205 ? 38.168 4.166 62.622 1.00 51.81 205 TYR A N 1
ATOM 1563 C CA . TYR A 1 205 ? 39.574 3.805 62.533 1.00 51.81 205 TYR A CA 1
ATOM 1564 C C . TYR A 1 205 ? 39.847 2.621 63.470 1.00 51.81 205 TYR A C 1
ATOM 1566 O O . TYR A 1 205 ? 39.439 2.654 64.634 1.00 51.81 205 TYR A O 1
ATOM 1574 N N . SER A 1 206 ? 40.570 1.619 62.973 1.00 60.06 206 SER A N 1
ATOM 1575 C CA . SER A 1 206 ? 41.328 0.641 63.762 1.00 60.06 206 SER A CA 1
ATOM 1576 C C . SER A 1 206 ? 42.667 0.407 63.088 1.00 60.06 206 SER A C 1
ATOM 1578 O O . SER A 1 206 ? 42.619 0.133 61.865 1.00 60.06 206 SER A O 1
#

Organism: NCBI:txid331657

Radius of gyration: 36.23 Å; chains: 1; bounding box: 76×47×144 Å

pLDDT: mean 71.19, std 18.17, range [38.69, 95.5]

InterPro domains:
  IPR000352 Peptide chain release factor class I [PF00472] (34-131)
  IPR045853 Peptide chain release factor class I superfamily [SSF75620] (33-106)
  IPR052405 Mitochondrial Translation Release Factor [PTHR46203] (11-158)

Secondary structure (DSSP, 8-state):
-----------------------SSPPPPPPPPPPPGGGEEEEEE---SS--TTTTTS--EEEEEETTT--EEEE-SSS-HHHHHHHHHHHHHHHHHHHHHGGGSHHHHHHHHHHHHHHHHHHHHHHHHHHHHHHHH-------------------------------------------SS-----------TT-----------

Sequence (206 aa):
MLASNRPTIQHLSMLDTTASAAAKHARPLPPRPTVNESDIEEAFLRGSGPGGQKINKTSCAVQLKHLPTGMVVKSQETRSRTQNRKIARRILAEKIELMEKGPESRTMLKAAVRVRKKASKSKKAKRKYRALEEAKAGGVVVGNGEDEEDDDDGEDDDDVDDEDEEEDDDEGDEPEQDDAVIGKRERRGGASNPDRPVTVSVLGYS

Foldseek 3Di:
DDDDDDDDPPPPPPPPPVPPPPDPDPDDQPDQFDDDPVQKDKDFAQADDPDDPLSRPDSQKIWIAGNPVRDIFIFDDDSHNVVSVVVRRSVVSQVVQCVVVPCSGSVNVVVVVVVVVVVVVVVVVVVVVVVVVVVVVDDDDDDDDDPPCPPPPPPPPVPPVPVVPVPPVCPPPDPPPPPPDDDPPPVPPPPPPVDDDDPPDDPDDD